Protein AF-A0A077MFR4-F1 (afdb_monomer)

InterPro domains:
  IPR002575 Aminoglycoside phosphotransferase [PF01636] (7-169)
  IPR011009 Protein kinase-like domain superfamily [SSF56112] (4-171)

Structure (mmCIF, N/CA/C/O backbone):
data_AF-A0A077MFR4-F1
#
_entry.id   AF-A0A077MFR4-F1
#
loop_
_atom_site.group_PDB
_atom_site.id
_atom_site.type_symbol
_atom_site.label_atom_id
_atom_site.label_alt_id
_atom_site.label_comp_id
_atom_site.label_asym_id
_atom_site.label_entity_id
_atom_site.label_seq_id
_atom_site.pdbx_PDB_ins_code
_atom_site.Cartn_x
_atom_site.Cartn_y
_atom_site.Cartn_z
_atom_site.occupancy
_atom_site.B_iso_or_equiv
_atom_site.auth_seq_id
_atom_site.auth_comp_id
_atom_site.auth_asym_id
_atom_site.auth_atom_id
_atom_site.pdbx_PDB_model_num
ATOM 1 N N . MET A 1 1 ? 7.027 -37.469 -8.756 1.00 52.44 1 MET A N 1
ATOM 2 C CA . MET A 1 1 ? 5.968 -37.891 -7.814 1.00 52.44 1 MET A CA 1
ATOM 3 C C . MET A 1 1 ? 6.639 -38.087 -6.470 1.00 52.44 1 MET A C 1
ATOM 5 O O . MET A 1 1 ? 7.603 -38.840 -6.423 1.00 52.44 1 MET A O 1
ATOM 9 N N . LEU A 1 2 ? 6.236 -37.347 -5.434 1.00 61.06 2 LEU A N 1
ATOM 10 C CA . LEU A 1 2 ? 6.780 -37.560 -4.090 1.00 61.06 2 LEU A CA 1
ATOM 11 C C . LEU A 1 2 ? 6.282 -38.916 -3.550 1.00 61.06 2 LEU A C 1
ATOM 13 O O . LEU A 1 2 ? 5.165 -39.301 -3.908 1.00 61.06 2 LEU A O 1
ATOM 17 N N . PRO A 1 3 ? 7.076 -39.632 -2.729 1.00 63.66 3 PRO A N 1
ATOM 18 C CA . PRO A 1 3 ? 6.788 -41.009 -2.308 1.00 63.66 3 PRO A CA 1
ATOM 19 C C . PRO A 1 3 ? 5.432 -41.207 -1.615 1.00 63.66 3 PRO A C 1
ATOM 21 O O . PRO A 1 3 ? 4.908 -42.314 -1.615 1.00 63.66 3 PRO A O 1
ATOM 24 N N . GLU A 1 4 ? 4.846 -40.138 -1.073 1.00 77.94 4 GLU A N 1
ATOM 25 C CA . GLU A 1 4 ? 3.618 -40.175 -0.263 1.00 77.94 4 GLU A CA 1
ATOM 26 C C . GLU A 1 4 ? 2.388 -39.610 -0.995 1.00 77.94 4 GLU A C 1
ATOM 28 O O . GLU A 1 4 ? 1.300 -39.505 -0.435 1.00 77.94 4 GLU A O 1
ATOM 33 N N . GLY A 1 5 ? 2.541 -39.250 -2.274 1.00 76.12 5 GLY A N 1
ATOM 34 C CA . GLY A 1 5 ? 1.557 -38.437 -2.983 1.00 76.12 5 GLY A CA 1
ATOM 35 C C . GLY A 1 5 ? 1.664 -36.953 -2.610 1.00 76.12 5 GLY A C 1
ATOM 36 O O . GLY A 1 5 ? 2.166 -36.571 -1.559 1.00 76.12 5 GLY A O 1
ATOM 37 N N . GLY A 1 6 ? 1.258 -36.086 -3.537 1.00 80.00 6 GLY A N 1
ATOM 38 C CA . GLY A 1 6 ? 1.352 -34.634 -3.385 1.00 80.00 6 GLY A CA 1
ATOM 39 C C . GLY A 1 6 ? 1.571 -33.927 -4.720 1.00 80.00 6 GLY A C 1
ATOM 40 O O . GLY A 1 6 ? 1.967 -34.544 -5.712 1.00 80.00 6 GLY A O 1
ATOM 41 N N . ARG A 1 7 ? 1.300 -32.620 -4.752 1.00 83.56 7 ARG A N 1
ATOM 42 C CA . ARG A 1 7 ? 1.578 -31.749 -5.901 1.00 83.56 7 ARG A CA 1
ATOM 43 C C . ARG A 1 7 ? 2.779 -30.876 -5.564 1.00 83.56 7 ARG A C 1
ATOM 45 O O . ARG A 1 7 ? 2.813 -30.270 -4.500 1.00 83.56 7 ARG A O 1
ATOM 52 N N . ALA A 1 8 ? 3.741 -30.812 -6.475 1.00 85.25 8 ALA A N 1
ATOM 53 C CA . ALA A 1 8 ? 4.839 -29.861 -6.412 1.00 85.25 8 ALA A CA 1
ATOM 54 C C . ALA A 1 8 ? 4.704 -28.902 -7.594 1.00 85.25 8 ALA A C 1
ATOM 56 O O . ALA A 1 8 ? 4.468 -29.341 -8.720 1.00 85.25 8 ALA A O 1
ATOM 57 N N . VAL A 1 9 ? 4.856 -27.609 -7.326 1.00 85.38 9 VAL A N 1
ATOM 58 C CA . VAL A 1 9 ? 4.991 -26.581 -8.357 1.00 85.38 9 VAL A CA 1
ATOM 59 C C . VAL A 1 9 ? 6.430 -26.099 -8.291 1.00 85.38 9 VAL A C 1
ATOM 61 O O . VAL A 1 9 ? 6.904 -25.702 -7.230 1.00 85.38 9 VAL A O 1
ATOM 64 N N . VAL A 1 10 ? 7.131 -26.175 -9.415 1.00 90.75 10 VAL A N 1
ATOM 65 C CA . VAL A 1 10 ? 8.493 -25.660 -9.558 1.00 90.75 10 VAL A CA 1
ATOM 66 C C . VAL A 1 10 ? 8.478 -24.566 -10.607 1.00 90.75 10 VAL A C 1
ATOM 68 O O . VAL A 1 10 ? 7.802 -24.678 -11.628 1.00 90.75 10 VAL A O 1
ATOM 71 N N . HIS A 1 11 ? 9.226 -23.505 -10.353 1.00 89.75 11 HIS A N 1
ATOM 72 C CA . HIS A 1 11 ? 9.448 -22.435 -11.310 1.00 89.75 11 HIS A CA 1
ATOM 73 C C . HIS A 1 11 ? 10.946 -22.172 -11.420 1.00 89.75 11 HIS A C 1
ATOM 75 O O . HIS A 1 11 ? 11.746 -22.626 -10.597 1.00 89.75 11 HIS A O 1
ATOM 81 N N . ARG A 1 12 ? 11.337 -21.436 -12.457 1.00 91.31 12 ARG A N 1
ATOM 82 C CA . ARG A 1 12 ? 12.717 -20.982 -12.599 1.00 91.31 12 ARG A CA 1
ATOM 83 C C . ARG A 1 12 ? 13.056 -20.027 -11.455 1.00 91.31 12 ARG A C 1
ATOM 85 O O . ARG A 1 12 ? 12.256 -19.148 -11.142 1.00 91.31 12 ARG A O 1
ATOM 92 N N . PHE A 1 13 ? 14.232 -20.196 -10.858 1.00 92.06 13 PHE A N 1
ATOM 93 C CA . PHE A 1 13 ? 14.743 -19.265 -9.857 1.00 92.06 13 PHE A CA 1
ATOM 94 C C . PHE A 1 13 ? 14.809 -17.846 -10.438 1.00 92.06 13 PHE A C 1
ATOM 96 O O . PHE A 1 13 ? 15.329 -17.655 -11.541 1.00 92.06 13 PHE A O 1
ATOM 103 N N . ILE A 1 14 ? 14.263 -16.880 -9.702 1.00 93.69 14 ILE A N 1
ATOM 104 C CA . ILE A 1 14 ? 14.342 -15.456 -10.025 1.00 93.69 14 ILE A CA 1
ATOM 105 C C . ILE A 1 14 ? 15.469 -14.898 -9.153 1.00 93.69 14 ILE A C 1
ATOM 107 O O . ILE A 1 14 ? 15.349 -14.965 -7.930 1.00 93.69 14 ILE A O 1
ATOM 111 N N . PRO A 1 15 ? 16.581 -14.442 -9.746 1.00 93.25 15 PRO A N 1
ATOM 112 C CA . PRO A 1 15 ? 17.735 -14.004 -8.979 1.00 93.25 15 PRO A CA 1
ATOM 113 C C . PRO A 1 15 ? 17.490 -12.635 -8.339 1.00 93.25 15 PRO A C 1
ATOM 115 O O . PRO A 1 15 ? 16.623 -11.898 -8.794 1.00 93.25 15 PRO A O 1
ATOM 118 N N . GLY A 1 16 ? 18.260 -12.295 -7.308 1.00 95.00 16 GLY A N 1
ATOM 119 C CA . GLY A 1 16 ? 18.153 -11.030 -6.580 1.00 95.00 16 GLY A CA 1
ATOM 120 C C . GLY A 1 16 ? 17.664 -11.177 -5.142 1.00 95.00 16 GLY A C 1
ATOM 121 O O . GLY A 1 16 ? 17.298 -12.264 -4.691 1.00 95.00 16 GLY A O 1
ATOM 122 N N . SER A 1 17 ? 17.680 -10.056 -4.431 1.00 95.75 17 SER A N 1
ATOM 123 C CA . SER A 1 17 ? 17.273 -9.945 -3.028 1.00 95.75 17 SER A CA 1
ATOM 124 C C . SER A 1 17 ? 16.248 -8.831 -2.864 1.00 95.75 17 SER A C 1
ATOM 126 O O . SER A 1 17 ? 16.269 -7.865 -3.624 1.00 95.75 17 SER A O 1
ATOM 128 N N . GLY A 1 18 ? 15.379 -8.960 -1.860 1.00 96.56 18 GLY A N 1
ATOM 129 C CA . GLY A 1 18 ? 14.488 -7.875 -1.457 1.00 96.56 18 GLY A CA 1
ATOM 130 C C . GLY A 1 18 ? 15.265 -6.624 -1.042 1.00 96.56 18 GLY A C 1
ATOM 131 O O . GLY A 1 18 ? 16.397 -6.716 -0.558 1.00 96.56 18 GLY A O 1
ATOM 132 N N . ILE A 1 19 ? 14.643 -5.464 -1.213 1.00 96.38 19 ILE A N 1
ATOM 133 C CA . ILE A 1 19 ? 15.195 -4.161 -0.837 1.00 96.38 19 ILE A CA 1
ATOM 134 C C . ILE A 1 19 ? 14.618 -3.666 0.490 1.00 96.38 19 ILE A C 1
ATOM 136 O O . ILE A 1 19 ? 13.534 -4.075 0.906 1.00 96.38 19 ILE A O 1
ATOM 140 N N . ASN A 1 20 ? 15.337 -2.750 1.138 1.00 96.25 20 ASN A N 1
ATOM 141 C CA . ASN A 1 20 ? 14.794 -1.958 2.234 1.00 96.25 20 ASN A CA 1
ATOM 142 C C . ASN A 1 20 ? 14.262 -0.629 1.678 1.00 96.25 20 ASN A C 1
ATOM 144 O O . ASN A 1 20 ? 15.052 0.187 1.203 1.00 96.25 20 ASN A O 1
ATOM 148 N N . LEU A 1 21 ? 12.944 -0.428 1.736 1.00 96.69 21 LEU A N 1
ATOM 149 C CA . LEU A 1 21 ? 12.288 0.792 1.256 1.00 96.69 21 LEU A CA 1
ATOM 150 C C . LEU A 1 21 ? 12.673 2.031 2.081 1.00 96.69 21 LEU A C 1
ATOM 152 O O . LEU A 1 21 ? 12.813 3.105 1.502 1.00 96.69 21 LEU A O 1
ATOM 156 N N . GLU A 1 22 ? 12.950 1.872 3.378 1.00 96.69 22 GLU A N 1
ATOM 157 C CA . GLU A 1 22 ? 13.388 2.964 4.267 1.00 96.69 22 GLU A CA 1
ATOM 158 C C . GLU A 1 22 ? 14.779 3.498 3.907 1.00 96.69 22 GLU A C 1
ATOM 160 O O . GLU A 1 22 ? 15.105 4.653 4.164 1.00 96.69 22 GLU A O 1
ATOM 165 N N . ALA A 1 23 ? 15.617 2.659 3.295 1.00 95.19 23 ALA A N 1
ATOM 166 C CA . ALA A 1 23 ? 16.962 3.034 2.866 1.00 95.19 23 ALA A CA 1
ATOM 167 C C . ALA A 1 23 ? 17.005 3.551 1.415 1.00 95.19 23 ALA A C 1
ATOM 169 O O . ALA A 1 23 ? 18.089 3.817 0.887 1.00 95.19 23 ALA A O 1
ATOM 170 N N . LEU A 1 24 ? 15.854 3.644 0.740 1.00 95.31 24 LEU A N 1
ATOM 171 C CA . LEU A 1 24 ? 15.775 4.039 -0.660 1.00 95.31 24 LEU A CA 1
ATOM 172 C C . LEU A 1 24 ? 15.742 5.568 -0.791 1.00 95.31 24 LEU A C 1
ATOM 174 O O . LEU A 1 24 ? 14.714 6.206 -0.569 1.00 95.31 24 LEU A O 1
ATOM 178 N N . GLY A 1 25 ? 16.871 6.149 -1.197 1.00 94.62 25 GLY A N 1
ATOM 179 C CA . GLY A 1 25 ? 16.957 7.578 -1.503 1.00 94.62 25 GLY A CA 1
ATOM 180 C C . GLY A 1 25 ? 16.288 7.953 -2.838 1.00 94.62 25 GLY A C 1
ATOM 181 O O . GLY A 1 25 ? 16.224 7.110 -3.742 1.00 94.62 25 GLY A O 1
ATOM 182 N N . PRO A 1 26 ? 15.856 9.218 -2.999 1.00 93.38 26 PRO A N 1
ATOM 183 C CA . PRO A 1 26 ? 15.107 9.679 -4.173 1.00 93.38 26 PRO A CA 1
ATOM 184 C C . PRO A 1 26 ? 15.913 9.614 -5.480 1.00 93.38 26 PRO A C 1
ATOM 186 O O . PRO A 1 26 ? 15.340 9.385 -6.542 1.00 93.38 26 PRO A O 1
ATOM 189 N N . ASP A 1 27 ? 17.242 9.735 -5.406 1.00 91.81 27 ASP A N 1
ATOM 190 C CA . ASP A 1 27 ? 18.147 9.681 -6.567 1.00 91.81 27 ASP A CA 1
ATOM 191 C C . ASP A 1 27 ? 18.517 8.249 -7.001 1.00 91.81 27 ASP A C 1
ATOM 193 O O . ASP A 1 27 ? 19.309 8.047 -7.926 1.00 91.81 27 ASP A O 1
ATOM 197 N N . SER A 1 28 ? 17.993 7.226 -6.322 1.00 93.00 28 SER A N 1
ATOM 198 C CA . SER A 1 28 ? 18.283 5.835 -6.664 1.00 93.00 28 SER A CA 1
ATOM 199 C C . SER A 1 28 ? 17.709 5.471 -8.033 1.00 93.00 28 SER A C 1
ATOM 201 O O . SER A 1 28 ? 16.538 5.715 -8.318 1.00 93.00 28 SER A O 1
ATOM 203 N N . ALA A 1 29 ? 18.494 4.766 -8.853 1.00 89.69 29 ALA A N 1
ATOM 204 C CA . ALA A 1 29 ? 18.036 4.250 -10.147 1.00 89.69 29 ALA A CA 1
ATOM 205 C C . ALA A 1 29 ? 16.793 3.339 -10.032 1.00 89.69 29 ALA A C 1
ATOM 207 O O . ALA A 1 29 ? 16.019 3.230 -10.983 1.00 89.69 29 ALA A O 1
ATOM 208 N N . LEU A 1 30 ? 16.569 2.728 -8.861 1.00 95.75 30 LEU A N 1
ATOM 209 C CA . LEU A 1 30 ? 15.404 1.882 -8.596 1.00 95.75 30 LEU A CA 1
ATOM 210 C C . LEU A 1 30 ? 14.098 2.673 -8.466 1.00 95.75 30 LEU A C 1
ATOM 212 O O . LEU A 1 30 ? 13.041 2.111 -8.719 1.00 95.75 30 LEU A O 1
ATOM 216 N N . VAL A 1 31 ? 14.131 3.955 -8.090 1.00 96.81 31 VAL A N 1
ATOM 217 C CA . VAL A 1 31 ? 12.920 4.762 -7.841 1.00 96.81 31 VAL A CA 1
ATOM 218 C C . VAL A 1 31 ? 12.033 4.831 -9.081 1.00 96.81 31 VAL A C 1
ATOM 220 O O . VAL A 1 31 ? 10.843 4.508 -9.033 1.00 96.81 31 VAL A O 1
ATOM 223 N N . ALA A 1 32 ? 12.629 5.176 -10.223 1.00 96.38 32 ALA A N 1
ATOM 224 C CA . ALA A 1 32 ? 11.905 5.228 -11.486 1.00 96.38 32 ALA A CA 1
ATOM 225 C C . ALA A 1 32 ? 11.458 3.832 -11.955 1.00 96.38 32 ALA A C 1
ATOM 227 O O . ALA A 1 32 ? 10.374 3.676 -12.525 1.00 96.38 32 ALA A O 1
ATOM 228 N N . GLU A 1 33 ? 12.279 2.812 -11.698 1.00 97.12 33 GLU A N 1
ATOM 229 C CA . GLU A 1 33 ? 11.990 1.429 -12.075 1.00 97.12 33 GLU A CA 1
ATOM 230 C C . GLU A 1 33 ? 10.803 0.860 -11.285 1.00 97.12 33 GLU A C 1
ATOM 232 O O . GLU A 1 33 ? 9.898 0.293 -11.892 1.00 97.12 33 GLU A O 1
ATOM 237 N N . ILE A 1 34 ? 10.725 1.104 -9.971 1.00 98.25 34 ILE A N 1
ATOM 238 C CA . ILE A 1 34 ? 9.593 0.699 -9.119 1.00 98.25 34 ILE A CA 1
ATOM 239 C C . ILE A 1 34 ? 8.288 1.296 -9.651 1.00 98.25 34 ILE A C 1
ATOM 241 O O . ILE A 1 34 ? 7.321 0.566 -9.874 1.00 98.25 34 ILE A O 1
ATOM 245 N N . GLY A 1 35 ? 8.258 2.609 -9.905 1.00 97.94 35 GLY A N 1
ATOM 246 C CA . GLY A 1 35 ? 7.064 3.269 -10.439 1.00 97.94 35 GLY A CA 1
ATOM 247 C C . GLY A 1 35 ? 6.649 2.706 -11.802 1.00 97.94 35 GLY A C 1
ATOM 248 O O . GLY A 1 35 ? 5.465 2.464 -12.049 1.00 97.94 35 GLY A O 1
ATOM 249 N N . THR A 1 36 ? 7.626 2.431 -12.669 1.00 98.12 36 THR A N 1
ATOM 250 C CA . THR A 1 36 ? 7.392 1.847 -13.997 1.00 98.12 36 THR A CA 1
ATOM 251 C C . THR A 1 36 ? 6.840 0.424 -13.913 1.00 98.12 36 THR A C 1
ATOM 2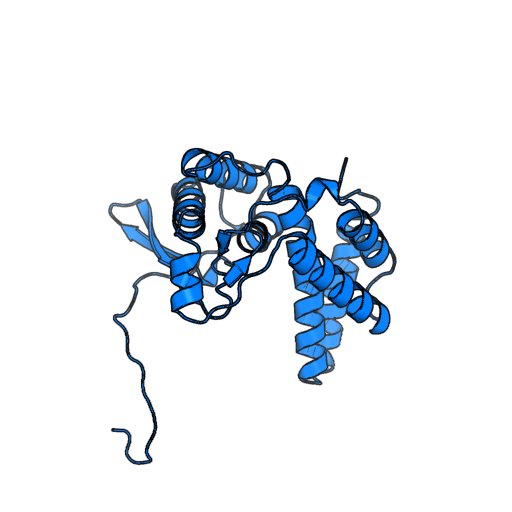53 O O . THR A 1 36 ? 5.893 0.094 -14.630 1.00 98.12 36 THR A O 1
ATOM 256 N N . GLU A 1 37 ? 7.377 -0.419 -13.031 1.00 98.25 37 GLU A N 1
ATOM 257 C CA . GLU A 1 37 ? 6.901 -1.794 -12.858 1.00 98.25 37 GLU A CA 1
ATOM 258 C C . GLU A 1 37 ? 5.505 -1.843 -12.225 1.00 98.25 37 GLU A C 1
ATOM 260 O O . GLU A 1 37 ? 4.653 -2.601 -12.690 1.00 98.25 37 GLU A O 1
ATOM 265 N N . LEU A 1 38 ? 5.196 -0.962 -11.269 1.00 98.19 38 LEU A N 1
ATOM 266 C CA . LEU A 1 38 ? 3.826 -0.807 -10.765 1.00 98.19 38 LEU A CA 1
ATOM 267 C C . LEU A 1 38 ? 2.851 -0.397 -11.869 1.00 98.19 38 LEU A C 1
ATOM 269 O O . LEU A 1 38 ? 1.773 -0.975 -12.007 1.00 98.19 38 LEU A O 1
ATOM 273 N N . ALA A 1 39 ? 3.239 0.565 -12.709 1.00 98.38 39 ALA A N 1
ATOM 274 C CA . ALA A 1 39 ? 2.412 0.973 -13.837 1.00 98.38 39 ALA A CA 1
ATOM 275 C C . ALA A 1 39 ? 2.208 -0.182 -14.821 1.00 98.38 39 ALA A C 1
ATOM 277 O O . ALA A 1 39 ? 1.093 -0.359 -15.309 1.00 98.38 39 ALA A O 1
ATOM 278 N N . ARG A 1 40 ? 3.243 -0.995 -15.074 1.00 98.25 40 ARG A N 1
ATOM 279 C CA . ARG A 1 40 ? 3.157 -2.190 -15.924 1.00 98.25 40 ARG A CA 1
ATOM 280 C C . ARG A 1 40 ? 2.110 -3.170 -15.402 1.00 98.25 40 ARG A C 1
ATOM 282 O O . ARG A 1 40 ? 1.291 -3.617 -16.199 1.00 98.25 40 ARG A O 1
ATOM 289 N N . ILE A 1 41 ? 2.111 -3.463 -14.100 1.00 98.06 41 ILE A N 1
ATOM 290 C CA . ILE A 1 41 ? 1.108 -4.336 -13.468 1.00 98.06 41 ILE A CA 1
ATOM 291 C C . ILE A 1 41 ? -0.283 -3.726 -13.626 1.00 98.06 41 ILE A C 1
ATOM 293 O O . ILE A 1 41 ? -1.190 -4.371 -14.143 1.00 98.06 41 ILE A O 1
ATOM 297 N N . HIS A 1 42 ? -0.446 -2.459 -13.252 1.00 98.25 42 HIS A N 1
ATOM 298 C CA . HIS A 1 42 ? -1.756 -1.813 -13.259 1.00 98.25 42 HIS A CA 1
ATOM 299 C C . HIS A 1 42 ? -2.291 -1.576 -14.683 1.00 98.25 42 HIS A C 1
ATOM 301 O O . HIS A 1 42 ? -3.481 -1.307 -14.862 1.00 98.25 42 HIS A O 1
ATOM 307 N N . ASN A 1 43 ? -1.425 -1.577 -15.704 1.00 98.06 43 ASN A N 1
ATOM 308 C CA . ASN A 1 43 ? -1.786 -1.430 -17.121 1.00 98.06 43 ASN A CA 1
ATOM 309 C C . ASN A 1 43 ? -2.252 -2.756 -17.750 1.00 98.06 43 ASN A C 1
ATOM 311 O O . ASN A 1 43 ? -2.680 -2.736 -18.904 1.00 98.06 43 ASN A O 1
ATOM 315 N N . LEU A 1 44 ? -2.143 -3.888 -17.044 1.00 97.75 44 LEU A N 1
ATOM 316 C CA . LEU A 1 44 ? -2.678 -5.163 -17.518 1.00 97.75 44 LEU A CA 1
ATOM 317 C C . LEU A 1 44 ? -4.197 -5.065 -17.720 1.00 97.75 44 LEU A C 1
ATOM 319 O O . LEU A 1 44 ? -4.889 -4.322 -17.023 1.00 97.75 44 LEU A O 1
ATOM 323 N N . GLU A 1 45 ? -4.714 -5.847 -18.664 1.00 96.81 45 GLU A N 1
ATOM 324 C CA . GLU A 1 45 ? -6.156 -5.985 -18.868 1.00 96.81 45 GLU A CA 1
ATOM 325 C C . GLU A 1 45 ? -6.777 -6.717 -17.660 1.00 96.81 45 GLU A C 1
ATOM 327 O O . GLU A 1 45 ? -6.281 -7.792 -17.298 1.00 96.81 45 GLU A O 1
ATOM 332 N N . PRO A 1 46 ? -7.827 -6.171 -17.011 1.00 96.62 46 PRO A N 1
ATOM 333 C CA . PRO A 1 46 ? -8.519 -6.824 -15.894 1.00 96.62 46 PRO A CA 1
ATOM 334 C C . PRO A 1 46 ? -8.926 -8.273 -16.182 1.00 96.62 46 PRO A C 1
ATOM 336 O O . PRO A 1 46 ? -8.784 -9.146 -15.320 1.00 96.62 46 PRO A O 1
ATOM 339 N N . GLU A 1 47 ? -9.326 -8.548 -17.424 1.00 96.75 47 GLU A N 1
ATOM 340 C CA . GLU A 1 47 ? -9.738 -9.861 -17.912 1.00 96.75 47 GLU A CA 1
ATOM 341 C C . GLU A 1 47 ? -8.653 -10.930 -17.713 1.00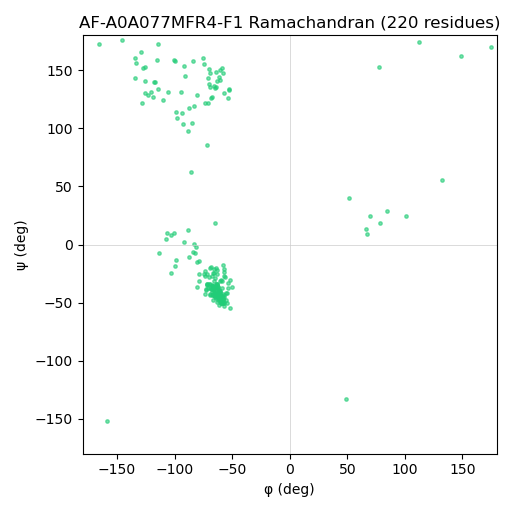 96.75 47 GLU A C 1
ATOM 343 O O . GLU A 1 47 ? -8.968 -12.113 -17.571 1.00 96.75 47 GLU A O 1
ATOM 348 N N . LEU A 1 48 ? -7.369 -10.555 -17.671 1.00 96.31 48 LEU A N 1
ATOM 349 C CA . LEU A 1 48 ? -6.275 -11.489 -17.398 1.00 96.31 48 LEU A CA 1
ATOM 350 C C . LEU A 1 48 ? -6.417 -12.146 -16.017 1.00 96.31 48 LEU A C 1
ATOM 352 O O . LEU A 1 48 ? -6.202 -13.352 -15.883 1.00 96.31 48 LEU A O 1
ATOM 356 N N . LEU A 1 49 ? -6.770 -11.364 -14.995 1.00 95.81 49 LEU A N 1
ATOM 357 C CA . LEU A 1 49 ? -6.911 -11.845 -13.619 1.00 95.81 49 LEU A CA 1
ATOM 358 C C . LEU A 1 49 ? -8.260 -12.543 -13.424 1.00 95.81 49 LEU A C 1
ATOM 360 O O . LEU A 1 49 ? -8.324 -13.583 -12.769 1.00 95.81 49 LEU A O 1
ATOM 364 N N . GLU A 1 50 ? -9.313 -12.037 -14.064 1.00 94.06 50 GLU A N 1
ATOM 365 C CA . GLU A 1 50 ? -10.642 -12.657 -14.050 1.00 94.06 50 GLU A CA 1
ATOM 366 C C . GLU A 1 50 ? -10.624 -14.060 -14.663 1.00 94.06 50 GLU A C 1
ATOM 368 O O . GLU A 1 50 ? -11.124 -15.012 -14.063 1.00 94.06 50 GLU A O 1
ATOM 373 N N . ASN A 1 51 ? -9.967 -14.226 -15.815 1.00 95.88 51 ASN A N 1
ATOM 374 C CA . ASN A 1 51 ? -9.798 -15.532 -16.459 1.00 95.88 51 ASN A CA 1
ATOM 375 C C . ASN A 1 51 ? -8.932 -16.494 -15.630 1.00 95.88 51 ASN A C 1
ATOM 377 O O . ASN A 1 51 ? -9.062 -17.712 -15.762 1.00 95.88 51 ASN A O 1
ATOM 381 N N . ALA A 1 52 ? -8.066 -15.964 -14.761 1.00 94.50 52 ALA A N 1
ATOM 382 C CA . ALA A 1 52 ? -7.314 -16.745 -13.781 1.00 94.50 52 ALA A CA 1
ATOM 383 C C . ALA A 1 52 ? -8.134 -17.087 -12.517 1.00 94.50 52 ALA A C 1
ATOM 385 O O . ALA A 1 52 ? -7.633 -17.796 -11.643 1.00 94.50 52 ALA A O 1
ATOM 386 N N . GLY A 1 53 ? -9.386 -16.624 -12.425 1.00 96.31 53 GLY A N 1
ATOM 387 C CA . GLY A 1 53 ? -10.293 -16.867 -11.304 1.00 96.31 53 GLY A CA 1
ATOM 388 C C . GLY A 1 53 ? -10.029 -15.993 -10.076 1.00 96.31 53 GLY A C 1
ATOM 389 O O . GLY A 1 53 ? -10.458 -16.361 -8.983 1.00 96.31 53 GLY A O 1
ATOM 390 N N . LEU A 1 54 ? -9.305 -14.882 -10.236 1.00 97.44 54 LEU A N 1
ATOM 391 C CA . LEU A 1 54 ? -9.006 -13.943 -9.152 1.00 97.44 54 LEU A CA 1
ATOM 392 C C . LEU A 1 54 ? -10.152 -12.948 -8.945 1.00 97.44 54 LEU A C 1
ATOM 394 O O . LEU A 1 54 ? -10.968 -12.716 -9.838 1.00 97.44 54 LEU A O 1
ATOM 398 N N . GLU A 1 55 ? -10.226 -12.364 -7.751 1.00 97.25 55 GLU A N 1
ATOM 399 C CA . GLU A 1 55 ? -11.319 -11.466 -7.393 1.00 97.25 55 GLU A CA 1
ATOM 400 C C . GLU A 1 55 ? -11.254 -10.114 -8.127 1.00 97.25 55 GLU A C 1
ATOM 402 O O . GLU A 1 55 ? -10.184 -9.518 -8.273 1.00 97.25 55 GLU A O 1
ATOM 407 N N . THR A 1 56 ? -12.427 -9.580 -8.485 1.00 97.88 56 THR A N 1
ATOM 408 C CA . THR A 1 56 ? -12.595 -8.224 -9.028 1.00 97.88 56 THR A CA 1
ATOM 409 C C . THR A 1 56 ? -13.524 -7.414 -8.133 1.00 97.88 56 THR A C 1
ATOM 411 O O . THR A 1 56 ? -14.621 -7.855 -7.779 1.00 97.88 56 THR A O 1
ATOM 414 N N . TYR A 1 57 ? -13.101 -6.200 -7.787 1.00 97.75 57 TYR A N 1
ATOM 415 C CA . TYR A 1 57 ? -13.848 -5.284 -6.934 1.00 97.75 57 TYR A CA 1
ATOM 416 C C . TYR A 1 57 ? -14.093 -3.946 -7.626 1.00 97.75 57 TYR A C 1
ATOM 418 O O . TYR A 1 57 ? -13.172 -3.269 -8.073 1.00 97.75 57 TYR A O 1
ATOM 426 N N . ALA A 1 58 ? -1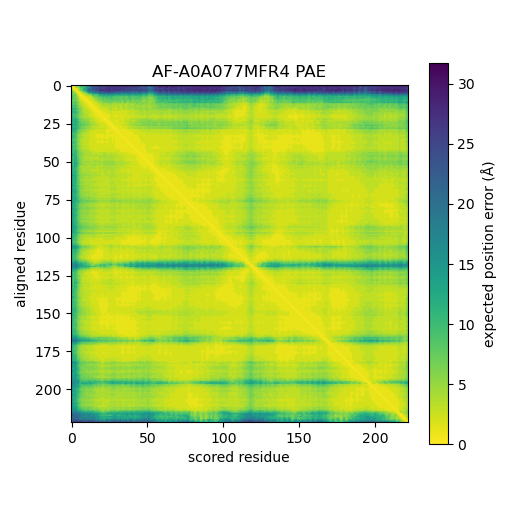5.355 -3.514 -7.627 1.00 97.56 58 ALA A N 1
ATOM 427 C CA . ALA A 1 58 ? -15.697 -2.123 -7.893 1.00 97.56 58 ALA A CA 1
ATOM 428 C C . ALA A 1 58 ? -15.255 -1.227 -6.723 1.00 97.56 58 ALA A C 1
ATOM 430 O O . ALA A 1 58 ? -15.276 -1.660 -5.567 1.00 97.56 58 ALA A O 1
ATOM 431 N N . ALA A 1 59 ? -14.938 0.038 -7.010 1.00 97.06 59 ALA A N 1
ATOM 432 C CA . ALA A 1 59 ? -14.367 0.970 -6.036 1.00 97.06 59 ALA A CA 1
ATOM 433 C C . ALA A 1 59 ? -15.206 1.132 -4.755 1.00 97.06 59 ALA A C 1
ATOM 435 O O . ALA A 1 59 ? -14.700 0.991 -3.645 1.00 97.06 59 ALA A O 1
ATOM 436 N N . ASP A 1 60 ? -16.517 1.335 -4.899 1.00 96.56 60 ASP A N 1
ATOM 437 C CA . ASP A 1 60 ? -17.437 1.484 -3.766 1.00 96.56 60 ASP A CA 1
ATOM 438 C C . ASP A 1 60 ? -17.563 0.196 -2.929 1.00 96.56 60 ASP A C 1
ATOM 440 O O . ASP A 1 60 ? -17.616 0.239 -1.699 1.00 96.56 60 ASP A O 1
ATOM 444 N N . THR A 1 61 ? -17.537 -0.972 -3.577 1.00 96.88 61 THR A N 1
ATOM 445 C CA . THR A 1 61 ? -17.499 -2.259 -2.870 1.00 96.88 61 THR A CA 1
ATOM 446 C C . THR A 1 61 ? -16.189 -2.431 -2.112 1.00 96.88 61 THR A C 1
ATOM 448 O O . THR A 1 61 ? -16.219 -2.891 -0.973 1.00 96.88 61 THR A O 1
ATOM 451 N N . TYR A 1 62 ? -15.059 -2.034 -2.698 1.00 96.69 62 TYR A N 1
ATOM 452 C CA . TYR A 1 62 ? -13.756 -2.116 -2.043 1.00 96.69 62 TYR A CA 1
ATOM 453 C C . TYR A 1 62 ? -13.674 -1.190 -0.822 1.00 96.69 62 TYR A C 1
ATOM 455 O O . TYR A 1 62 ? -13.327 -1.635 0.269 1.00 96.69 62 TYR A O 1
ATOM 463 N N . ARG A 1 63 ? -14.149 0.055 -0.948 1.00 97.00 63 ARG A N 1
ATOM 464 C CA . ARG A 1 63 ? -14.282 0.988 0.180 1.00 97.00 63 ARG A CA 1
ATOM 465 C C . ARG A 1 63 ? -15.151 0.431 1.310 1.00 97.00 63 ARG A C 1
ATOM 467 O O . ARG A 1 63 ? -14.772 0.514 2.474 1.00 97.00 63 ARG A O 1
ATOM 474 N N . ARG A 1 64 ? -16.306 -0.167 0.991 1.00 96.38 64 ARG A N 1
ATOM 475 C CA . ARG A 1 64 ? -17.170 -0.801 2.007 1.00 96.38 64 ARG A CA 1
ATOM 476 C C . ARG A 1 64 ? -16.467 -1.921 2.772 1.00 96.38 64 ARG A C 1
ATOM 478 O O . ARG A 1 64 ? -16.784 -2.136 3.937 1.00 96.38 64 ARG A O 1
ATOM 485 N N . ARG A 1 65 ? -15.526 -2.633 2.145 1.00 94.94 65 ARG A N 1
ATOM 486 C CA . ARG A 1 65 ? -14.720 -3.640 2.849 1.00 94.94 65 ARG A CA 1
ATOM 487 C C . ARG A 1 65 ? -13.807 -2.989 3.881 1.00 94.94 65 ARG A C 1
ATOM 489 O O . ARG A 1 65 ? -13.788 -3.456 5.010 1.00 94.94 65 ARG A O 1
ATOM 496 N N . HIS A 1 66 ? -13.148 -1.885 3.534 1.00 95.38 66 HIS A N 1
ATOM 497 C CA . HIS A 1 66 ? -12.349 -1.128 4.500 1.00 95.38 66 HIS A CA 1
ATOM 498 C C . HIS A 1 66 ? -13.191 -0.582 5.662 1.00 95.38 66 HIS A C 1
ATOM 500 O O . HIS A 1 66 ? -12.755 -0.674 6.803 1.00 95.38 66 HIS A O 1
ATOM 506 N N . LEU A 1 67 ? -14.418 -0.108 5.407 1.00 96.12 67 LEU A N 1
ATOM 507 C CA . LEU A 1 67 ? -15.360 0.261 6.478 1.00 96.12 67 LEU A CA 1
ATOM 508 C C . LEU A 1 67 ? -15.697 -0.933 7.383 1.00 96.12 67 LEU A C 1
ATOM 510 O O . LEU A 1 67 ? -15.639 -0.824 8.600 1.00 96.12 67 LEU A O 1
ATOM 514 N N . SER A 1 68 ? -15.962 -2.107 6.805 1.00 95.81 68 SER A N 1
ATOM 515 C CA . SER A 1 68 ? -16.199 -3.313 7.607 1.00 95.81 68 SER A CA 1
ATOM 516 C C . SER A 1 68 ? -14.971 -3.735 8.420 1.00 95.81 68 SER A C 1
ATOM 518 O O . SER A 1 68 ? -15.125 -4.273 9.518 1.00 95.81 68 SER A O 1
ATOM 520 N N . ASP A 1 69 ? -13.760 -3.535 7.899 1.00 95.12 69 ASP A N 1
ATOM 521 C CA . ASP A 1 69 ? -12.529 -3.800 8.641 1.00 95.12 69 ASP A CA 1
ATOM 522 C C . ASP A 1 69 ? -12.307 -2.765 9.753 1.00 95.12 69 ASP A C 1
ATOM 524 O O . ASP A 1 69 ? -11.858 -3.147 10.834 1.00 95.12 69 ASP A O 1
ATOM 528 N N . LEU A 1 70 ? -12.705 -1.504 9.546 1.00 96.94 70 LEU A N 1
ATOM 529 C CA . LEU A 1 70 ? -12.728 -0.467 10.581 1.00 96.94 70 LEU A CA 1
ATOM 530 C C . LEU A 1 70 ? -13.682 -0.833 11.727 1.00 96.94 70 LEU A C 1
ATOM 532 O O . LEU A 1 70 ? -13.278 -0.785 12.888 1.00 96.94 70 LEU A O 1
ATOM 536 N N . ASP A 1 71 ? -14.898 -1.288 11.419 1.00 97.06 71 ASP A N 1
ATOM 537 C CA . ASP A 1 71 ? -15.867 -1.734 12.432 1.00 97.06 71 ASP A CA 1
ATOM 538 C C . ASP A 1 71 ? -15.300 -2.877 13.285 1.00 97.06 71 ASP A C 1
ATOM 540 O O . ASP A 1 71 ? -15.421 -2.898 14.513 1.00 97.06 71 ASP A O 1
ATOM 544 N N . ARG A 1 72 ? -14.624 -3.836 12.639 1.00 96.44 72 ARG A N 1
ATOM 545 C CA . ARG A 1 72 ? -13.942 -4.943 13.328 1.00 96.44 72 ARG A CA 1
ATOM 546 C C . ARG A 1 72 ? -12.778 -4.447 14.183 1.00 96.44 72 ARG A C 1
ATOM 548 O O . ARG A 1 72 ? -12.553 -4.979 15.272 1.00 96.44 72 ARG A O 1
ATOM 555 N N . ALA A 1 73 ? -12.042 -3.450 13.700 1.00 96.25 73 ALA A N 1
ATOM 556 C CA . ALA A 1 73 ? -10.932 -2.837 14.414 1.00 96.25 73 ALA A CA 1
ATOM 557 C C . ALA A 1 73 ? -11.437 -2.150 15.692 1.00 96.25 73 ALA A C 1
ATOM 559 O O . ALA A 1 73 ? -10.912 -2.417 16.776 1.00 96.25 73 ALA A O 1
ATOM 560 N N . ALA A 1 74 ? -12.524 -1.382 15.590 1.00 97.06 74 ALA A N 1
ATOM 561 C CA . ALA A 1 74 ? -13.202 -0.766 16.725 1.00 97.06 74 ALA A CA 1
ATOM 562 C C . ALA A 1 74 ? -13.723 -1.816 17.721 1.00 97.06 74 ALA A C 1
ATOM 564 O O . ALA A 1 74 ? -13.447 -1.732 18.920 1.00 97.06 74 ALA A O 1
ATOM 565 N N . ALA A 1 75 ? -14.394 -2.863 17.230 1.00 97.00 75 ALA A N 1
ATOM 566 C CA . ALA A 1 75 ? -14.932 -3.942 18.061 1.00 97.00 75 ALA A CA 1
ATOM 567 C C . ALA A 1 75 ? -13.852 -4.739 18.814 1.00 97.00 75 ALA A C 1
ATOM 569 O O . ALA A 1 75 ? -14.149 -5.366 19.831 1.00 97.00 75 ALA A O 1
ATOM 570 N N . SER A 1 76 ? -12.598 -4.713 18.349 1.00 95.06 76 SER A N 1
ATOM 571 C CA . SER A 1 76 ? -11.484 -5.343 19.066 1.00 95.06 76 SER A CA 1
ATOM 572 C C . SER A 1 76 ? -11.172 -4.664 20.405 1.00 95.06 76 SER A C 1
ATOM 574 O O . SER A 1 76 ? -10.586 -5.301 21.282 1.00 95.06 76 SER A O 1
ATOM 576 N N . GLY A 1 77 ? -11.531 -3.382 20.556 1.00 96.50 77 GLY A N 1
ATOM 577 C CA . GLY A 1 77 ? -11.217 -2.560 21.727 1.00 96.50 77 GLY A CA 1
ATOM 578 C C . GLY A 1 77 ? -9.723 -2.276 21.923 1.00 96.50 77 GLY A C 1
ATOM 579 O O . GLY A 1 77 ? -9.327 -1.864 23.010 1.00 96.50 77 GLY A O 1
ATOM 580 N N . ARG A 1 78 ? -8.886 -2.542 20.910 1.00 96.00 78 ARG A N 1
ATOM 581 C CA . ARG A 1 78 ? -7.415 -2.423 20.975 1.00 96.00 78 ARG A CA 1
ATOM 582 C C . ARG A 1 78 ? -6.840 -1.321 20.094 1.00 96.00 78 ARG A C 1
ATOM 584 O O . ARG A 1 78 ? -5.645 -1.074 20.153 1.00 96.00 78 ARG A O 1
ATOM 591 N N . VAL A 1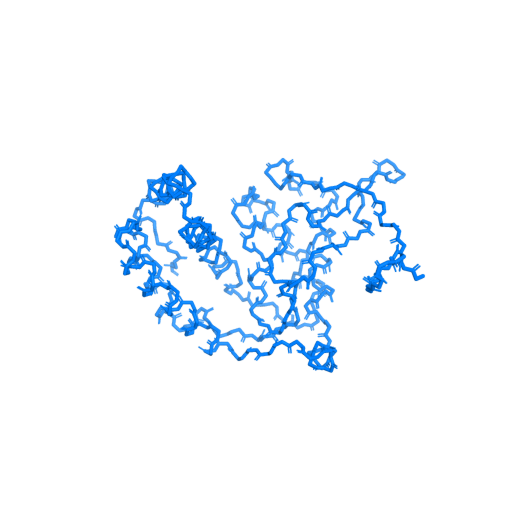 79 ? -7.664 -0.696 19.262 1.00 97.50 79 VAL A N 1
ATOM 592 C CA . VAL A 1 79 ? -7.226 0.388 18.383 1.00 97.50 79 VAL A CA 1
ATOM 593 C C . VAL A 1 79 ? -7.483 1.729 19.073 1.00 97.50 79 VAL A C 1
ATOM 595 O O . VAL A 1 79 ? -8.600 1.938 19.555 1.00 97.50 79 VAL A O 1
ATOM 598 N N . PRO A 1 80 ? -6.494 2.638 19.119 1.00 96.94 80 PRO A N 1
ATOM 599 C CA . PRO A 1 80 ? -6.681 3.985 19.646 1.00 96.94 80 PRO A CA 1
ATOM 600 C C . PRO A 1 80 ? -7.867 4.721 18.988 1.00 96.94 80 PRO A C 1
ATOM 602 O O . PRO A 1 80 ? -7.969 4.730 17.758 1.00 96.94 80 PRO A O 1
ATOM 605 N N . PRO A 1 81 ? -8.751 5.383 19.765 1.00 95.25 81 PRO A N 1
ATOM 606 C CA . PRO A 1 81 ? -9.907 6.102 19.218 1.00 95.25 81 PRO A CA 1
ATOM 607 C C . PRO A 1 81 ? -9.555 7.206 18.215 1.00 95.25 81 PRO A C 1
ATOM 609 O O . PRO A 1 81 ? -10.325 7.458 17.292 1.00 95.25 81 PRO A O 1
ATOM 612 N N . THR A 1 82 ? -8.393 7.845 18.376 1.00 94.25 82 THR A N 1
ATOM 613 C CA . THR A 1 82 ? -7.884 8.873 17.455 1.00 94.25 82 THR A CA 1
ATOM 614 C C . THR A 1 82 ? -7.676 8.313 16.049 1.00 94.25 82 THR A C 1
ATOM 616 O O . THR A 1 82 ? -8.131 8.915 15.079 1.00 94.25 82 THR A O 1
ATOM 619 N N . LEU A 1 83 ? -7.082 7.119 15.935 1.00 95.94 83 LEU A N 1
ATOM 620 C CA . LEU A 1 83 ? -6.922 6.426 14.656 1.00 95.94 83 LEU A CA 1
ATOM 621 C C . LEU A 1 83 ? -8.268 6.007 14.064 1.00 95.94 83 LEU A C 1
ATOM 623 O O . LEU A 1 83 ? -8.489 6.212 12.874 1.00 95.94 83 LEU A O 1
ATOM 627 N N . LEU A 1 84 ? -9.187 5.484 14.885 1.00 96.00 84 LEU A N 1
ATOM 628 C CA . LEU A 1 84 ? -10.523 5.103 14.415 1.00 96.00 84 LEU A CA 1
ATOM 629 C C . LEU A 1 84 ? -11.258 6.292 13.780 1.00 96.00 84 LEU A C 1
ATOM 631 O O . LEU A 1 84 ? -11.729 6.167 12.654 1.00 96.00 84 LEU A O 1
ATOM 635 N N . GLY A 1 85 ? -11.294 7.447 14.454 1.00 94.62 85 GLY A N 1
ATOM 636 C CA . GLY A 1 85 ? -11.944 8.652 13.925 1.00 94.62 85 GLY A CA 1
ATOM 637 C C . GLY A 1 85 ? -11.260 9.202 12.668 1.00 94.62 85 GLY A C 1
ATOM 638 O O . GLY A 1 85 ? -11.928 9.541 11.692 1.00 94.62 85 GLY A O 1
ATOM 639 N N . ARG A 1 86 ? -9.920 9.223 12.649 1.00 93.81 86 ARG A N 1
ATOM 640 C CA . ARG A 1 86 ? -9.122 9.628 11.477 1.00 93.81 86 ARG A CA 1
ATOM 641 C C . ARG A 1 86 ? -9.424 8.758 10.254 1.00 93.81 86 ARG A C 1
ATOM 643 O O . ARG A 1 86 ? -9.580 9.269 9.143 1.00 93.81 86 ARG A O 1
ATOM 650 N N . TRP A 1 87 ? -9.511 7.446 10.446 1.00 95.56 87 TRP A N 1
ATOM 651 C CA . TRP A 1 87 ? -9.818 6.492 9.384 1.00 95.56 87 TRP A CA 1
ATOM 652 C C . TRP A 1 87 ? -11.277 6.546 8.938 1.00 95.56 87 TRP A C 1
ATOM 654 O O . TRP A 1 87 ? -11.533 6.479 7.736 1.00 95.56 87 TRP A O 1
ATOM 664 N N . GLU A 1 88 ? -12.216 6.712 9.870 1.00 95.56 88 GLU A N 1
ATOM 665 C CA . GLU A 1 88 ? -13.639 6.910 9.582 1.00 95.56 88 GLU A CA 1
ATOM 666 C C . GLU A 1 88 ? -13.839 8.126 8.671 1.00 95.56 88 GLU A C 1
ATOM 668 O O . GLU A 1 88 ? -14.364 7.983 7.567 1.00 95.56 88 GLU A O 1
ATOM 673 N N . GLN A 1 89 ? -13.292 9.288 9.049 1.00 94.56 89 GLN A N 1
ATOM 674 C CA . GLN A 1 89 ? -13.364 10.520 8.254 1.00 94.56 89 GLN A CA 1
ATOM 675 C C . GLN A 1 89 ? -12.835 10.317 6.824 1.00 94.56 89 GLN A C 1
ATOM 677 O O . GLN A 1 89 ? -13.425 10.799 5.851 1.00 94.56 89 GLN A O 1
ATOM 682 N N . ALA A 1 90 ? -11.726 9.587 6.672 1.00 95.00 90 ALA A N 1
ATOM 683 C CA . ALA A 1 90 ? -11.147 9.334 5.360 1.00 95.00 90 ALA A CA 1
ATOM 684 C C . ALA A 1 90 ? -11.965 8.336 4.521 1.00 95.00 90 ALA A C 1
ATOM 686 O O . ALA A 1 90 ? -12.108 8.508 3.306 1.00 95.00 90 ALA A O 1
ATOM 687 N N . LEU A 1 91 ? -12.522 7.301 5.148 1.00 94.75 91 LEU A N 1
ATOM 688 C CA . LEU A 1 91 ? -13.356 6.301 4.481 1.00 94.75 91 LEU A CA 1
ATOM 689 C C . LEU A 1 91 ? -14.729 6.853 4.084 1.00 94.75 91 LEU A C 1
ATOM 691 O O . LEU A 1 91 ? -15.246 6.505 3.018 1.00 94.75 91 LEU A O 1
ATOM 695 N N . GLU A 1 92 ? -15.298 7.751 4.883 1.00 94.94 92 GLU A N 1
ATOM 696 C CA . GLU A 1 92 ? -16.571 8.412 4.589 1.00 94.94 92 GLU A CA 1
ATOM 697 C C . GLU A 1 92 ? -16.457 9.473 3.486 1.00 94.94 92 GLU A C 1
ATOM 699 O O . GLU A 1 92 ? -17.438 9.751 2.784 1.00 94.94 92 GLU A O 1
ATOM 704 N N . ASN A 1 93 ? -15.261 10.021 3.246 1.00 95.25 93 ASN A N 1
ATOM 705 C CA . ASN A 1 93 ? -15.035 10.963 2.155 1.00 95.25 93 ASN A CA 1
ATOM 706 C C . ASN A 1 93 ? -15.058 10.269 0.783 1.00 95.25 93 ASN A C 1
ATOM 708 O O . ASN A 1 93 ? -14.034 9.932 0.189 1.00 95.25 93 ASN A O 1
ATOM 712 N N . VAL A 1 94 ? -16.259 10.112 0.225 1.00 93.38 94 VAL A N 1
ATOM 713 C CA . VAL A 1 94 ? -16.508 9.439 -1.059 1.00 93.38 94 VAL A CA 1
ATOM 714 C C . VAL A 1 94 ? -15.647 9.966 -2.210 1.00 93.38 94 VAL A C 1
ATOM 716 O O . VAL A 1 94 ? -15.317 9.194 -3.109 1.00 93.38 94 VAL A O 1
ATOM 719 N N . ALA A 1 95 ? -15.266 11.246 -2.194 1.00 93.56 95 ALA A N 1
ATOM 720 C CA . ALA A 1 95 ? -14.525 11.863 -3.290 1.00 93.56 95 ALA A CA 1
ATOM 721 C C . ALA A 1 95 ? -13.145 11.226 -3.504 1.00 93.56 95 ALA A C 1
ATOM 723 O O . ALA A 1 95 ? -12.714 11.096 -4.651 1.00 93.56 95 ALA A O 1
ATOM 724 N N . ILE A 1 96 ? -12.477 10.783 -2.433 1.00 95.38 96 ILE A N 1
ATOM 725 C CA . ILE A 1 96 ? -11.155 10.161 -2.560 1.00 95.38 96 ILE A CA 1
ATOM 726 C C . ILE A 1 96 ? -11.226 8.705 -3.031 1.00 95.38 96 ILE A C 1
ATOM 728 O O . ILE A 1 96 ? -10.213 8.184 -3.477 1.00 95.38 96 ILE A O 1
ATOM 732 N N . TRP A 1 97 ? -12.403 8.067 -3.005 1.00 96.44 97 TRP A N 1
ATOM 733 C CA . TRP A 1 97 ? -12.615 6.655 -3.366 1.00 96.44 97 TRP A CA 1
ATOM 734 C C . TRP A 1 97 ? -13.175 6.446 -4.781 1.00 96.44 97 TRP A C 1
ATOM 736 O O . TRP A 1 97 ? -13.559 5.336 -5.141 1.00 96.44 97 TRP A O 1
ATOM 746 N N . GLN A 1 98 ? -13.218 7.491 -5.609 1.00 94.00 98 GLN A N 1
ATOM 747 C CA . GLN A 1 98 ? -13.641 7.408 -7.013 1.00 94.00 98 GLN A CA 1
ATOM 748 C C . GLN A 1 98 ? -12.476 7.013 -7.933 1.00 94.00 98 GLN A C 1
ATOM 750 O O . GLN A 1 98 ? -12.070 7.778 -8.807 1.00 94.00 98 GLN A O 1
ATOM 755 N N . PHE A 1 99 ? -11.930 5.817 -7.727 1.00 95.56 99 PHE A N 1
ATOM 756 C CA . PHE A 1 99 ? -10.830 5.288 -8.531 1.00 95.56 99 PHE A CA 1
ATOM 757 C C . PHE A 1 99 ? -11.319 4.307 -9.601 1.00 95.56 99 PHE A C 1
ATOM 759 O O . PHE A 1 99 ? -12.389 3.709 -9.481 1.00 95.56 99 PHE A O 1
ATOM 766 N N . ALA A 1 100 ? -10.514 4.123 -10.647 1.00 96.00 100 ALA A N 1
ATOM 767 C CA . ALA A 1 100 ? -10.699 3.043 -11.610 1.00 96.00 100 ALA A CA 1
ATOM 768 C C . ALA A 1 100 ? -9.962 1.793 -11.097 1.00 96.00 100 ALA A C 1
ATOM 770 O O . ALA A 1 100 ? -8.742 1.870 -10.937 1.00 96.00 100 ALA A O 1
ATOM 771 N N . PRO A 1 101 ? -10.657 0.676 -10.807 1.00 97.12 101 PRO A N 1
ATOM 772 C CA . PRO A 1 101 ? -9.993 -0.553 -10.387 1.00 97.12 101 PRO A CA 1
ATOM 773 C C . PRO A 1 101 ? -9.034 -1.070 -11.462 1.00 97.12 101 PRO A C 1
ATOM 775 O O . PRO A 1 101 ? -9.346 -1.014 -12.653 1.00 97.12 101 PRO A O 1
ATOM 778 N N . THR A 1 102 ? -7.883 -1.590 -11.045 1.00 97.62 102 THR A N 1
ATOM 779 C CA . THR A 1 102 ? -6.863 -2.164 -11.935 1.00 97.62 102 THR A CA 1
ATOM 780 C C . THR A 1 102 ? -6.370 -3.496 -11.391 1.00 97.62 102 THR A C 1
ATOM 782 O O . THR A 1 102 ? -6.519 -3.752 -10.193 1.00 97.62 102 THR A O 1
ATOM 785 N N . PRO A 1 103 ? -5.748 -4.349 -12.223 1.00 98.44 103 PRO A N 1
ATOM 786 C CA . PRO A 1 103 ? -4.916 -5.427 -11.714 1.00 98.44 103 PRO A CA 1
ATOM 787 C C . PRO A 1 103 ? -3.874 -4.885 -10.741 1.00 98.44 103 PRO A C 1
ATOM 789 O O . PRO A 1 103 ? -3.220 -3.887 -11.033 1.00 98.44 103 PRO A O 1
ATOM 792 N N . ILE A 1 104 ? -3.735 -5.538 -9.596 1.00 98.50 104 ILE A N 1
ATOM 793 C CA . ILE A 1 104 ? -2.754 -5.203 -8.564 1.00 98.50 104 ILE A CA 1
ATOM 794 C C . ILE A 1 104 ? -2.054 -6.471 -8.084 1.00 98.50 104 ILE A C 1
ATOM 796 O O . ILE A 1 104 ? -2.604 -7.576 -8.159 1.00 98.50 104 ILE A O 1
ATOM 800 N N . HIS A 1 105 ? -0.847 -6.309 -7.551 1.00 98.38 105 HIS A N 1
ATOM 801 C CA . HIS A 1 105 ? -0.152 -7.339 -6.782 1.00 98.38 105 HIS A CA 1
ATOM 802 C C . HIS A 1 105 ? -0.869 -7.603 -5.449 1.00 98.38 105 HIS A C 1
ATOM 804 O O . HIS A 1 105 ? -1.038 -8.762 -5.055 1.00 98.38 105 HIS A O 1
ATOM 810 N N . GLY A 1 106 ? -1.385 -6.543 -4.819 1.00 95.56 106 GLY A N 1
ATOM 811 C CA . GLY A 1 106 ? -2.251 -6.608 -3.643 1.00 95.56 106 GLY A CA 1
ATOM 812 C C . GLY A 1 106 ? -1.559 -6.324 -2.313 1.00 95.56 106 GLY A C 1
ATOM 813 O O . GLY A 1 106 ? -2.049 -6.800 -1.281 1.00 95.56 106 GLY A O 1
ATOM 814 N N . GLY A 1 107 ? -0.446 -5.593 -2.339 1.00 92.06 107 GLY A N 1
ATOM 815 C CA . GLY A 1 107 ? 0.363 -5.238 -1.175 1.00 92.06 107 GLY A CA 1
ATOM 816 C C . GLY A 1 107 ? 1.848 -5.493 -1.409 1.00 92.06 107 GLY A C 1
ATOM 817 O O . GLY A 1 107 ? 2.469 -6.247 -0.653 1.00 92.06 107 GLY A O 1
ATOM 818 N N . ILE A 1 108 ? 2.407 -4.904 -2.468 1.00 94.81 108 ILE A N 1
ATOM 819 C CA . ILE A 1 108 ? 3.846 -4.980 -2.724 1.00 94.81 108 ILE A CA 1
ATOM 820 C C . ILE A 1 108 ? 4.627 -4.324 -1.571 1.00 94.81 108 ILE A C 1
ATOM 822 O O . ILE A 1 108 ? 4.198 -3.330 -0.991 1.00 94.81 108 ILE A O 1
ATOM 826 N N . ASP A 1 109 ? 5.790 -4.882 -1.243 1.00 94.88 109 ASP A N 1
ATOM 827 C CA . ASP A 1 109 ? 6.729 -4.298 -0.282 1.00 94.88 109 ASP A CA 1
ATOM 828 C C . ASP A 1 109 ? 8.165 -4.613 -0.723 1.00 94.88 109 ASP A C 1
ATOM 830 O O . ASP A 1 109 ? 8.377 -5.336 -1.704 1.00 94.88 109 ASP A O 1
ATOM 834 N N . GLY A 1 110 ? 9.160 -4.087 -0.006 1.00 95.44 110 GLY A N 1
ATOM 835 C CA . GLY A 1 110 ? 10.569 -4.257 -0.365 1.00 95.44 110 GLY A CA 1
ATOM 836 C C . GLY A 1 110 ? 11.022 -5.717 -0.503 1.00 95.44 110 GLY A C 1
ATOM 837 O O . GLY A 1 110 ? 11.888 -6.016 -1.321 1.00 95.44 110 GLY A O 1
ATOM 838 N N . ARG A 1 111 ? 10.392 -6.666 0.202 1.00 96.62 111 ARG A N 1
ATOM 839 C CA . ARG A 1 111 ? 10.722 -8.103 0.120 1.00 96.62 111 ARG A CA 1
ATOM 840 C C . ARG A 1 111 ? 10.239 -8.731 -1.183 1.00 96.62 111 ARG A C 1
ATOM 842 O O . ARG A 1 111 ? 10.806 -9.729 -1.625 1.00 96.62 111 ARG A O 1
ATOM 849 N N . HIS A 1 112 ? 9.189 -8.172 -1.779 1.00 97.31 112 HIS A N 1
ATOM 850 C CA . HIS A 1 112 ? 8.619 -8.650 -3.035 1.00 97.31 112 HIS A CA 1
ATOM 851 C C . HIS A 1 112 ? 9.420 -8.193 -4.259 1.00 97.31 112 HIS A C 1
ATOM 853 O O . HIS A 1 112 ? 9.373 -8.878 -5.282 1.00 97.31 112 HIS A O 1
ATOM 859 N N . LEU A 1 113 ? 10.148 -7.078 -4.146 1.00 97.19 113 LEU A N 1
ATOM 860 C CA . LEU A 1 113 ? 10.957 -6.464 -5.199 1.00 97.19 113 LEU A CA 1
ATOM 861 C C . LEU A 1 113 ? 12.373 -7.053 -5.201 1.00 97.19 113 LEU A C 1
ATOM 863 O O . LEU A 1 113 ? 13.227 -6.634 -4.422 1.00 97.19 113 LEU A O 1
ATOM 867 N N . LEU A 1 114 ? 12.629 -8.032 -6.069 1.00 97.50 114 LEU A N 1
ATOM 868 C CA . LEU A 1 114 ? 13.955 -8.634 -6.184 1.00 97.50 114 LEU A CA 1
ATOM 869 C C . LEU A 1 114 ? 14.868 -7.748 -7.027 1.00 97.50 114 LEU A C 1
ATOM 871 O O . LEU A 1 114 ? 14.512 -7.376 -8.145 1.00 97.50 114 LEU A O 1
ATOM 875 N N . VAL A 1 115 ? 16.047 -7.441 -6.489 1.00 96.62 115 VAL A N 1
ATOM 876 C CA . VAL A 1 115 ? 17.049 -6.585 -7.130 1.00 96.62 115 VAL A CA 1
ATOM 877 C C . VAL A 1 115 ? 18.398 -7.290 -7.230 1.00 96.62 115 VAL A C 1
ATOM 879 O O . VAL A 1 115 ? 18.840 -7.968 -6.299 1.00 96.62 115 VAL A O 1
ATOM 882 N N . GLU A 1 116 ? 19.078 -7.085 -8.358 1.00 95.00 116 GLU A N 1
ATOM 883 C CA . GLU A 1 116 ? 20.496 -7.397 -8.556 1.00 95.00 116 GLU A CA 1
ATOM 884 C C . GLU A 1 116 ? 21.253 -6.169 -9.057 1.00 95.00 116 GLU A C 1
ATOM 886 O O . GLU A 1 116 ? 20.697 -5.330 -9.764 1.00 95.00 116 GLU A O 1
ATOM 891 N N . VAL A 1 117 ? 22.551 -6.098 -8.759 1.00 89.69 117 VAL A N 1
ATOM 892 C CA . VAL A 1 117 ? 23.444 -5.129 -9.402 1.00 89.69 117 VAL A CA 1
ATOM 893 C C . VAL A 1 117 ? 23.902 -5.700 -10.742 1.00 89.69 117 VAL A C 1
A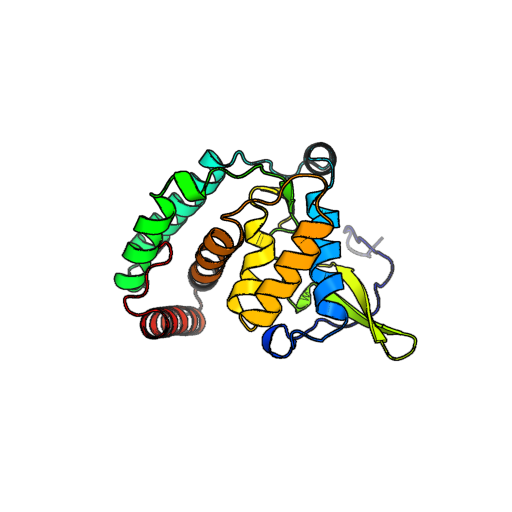TOM 895 O O . VAL A 1 117 ? 24.545 -6.751 -10.788 1.00 89.69 117 VAL A O 1
ATOM 898 N N . ARG A 1 118 ? 23.581 -5.006 -11.834 1.00 82.44 118 ARG A N 1
ATOM 899 C CA . ARG A 1 118 ? 23.994 -5.332 -13.205 1.00 82.44 118 ARG A CA 1
ATOM 900 C C . ARG A 1 118 ? 24.666 -4.117 -13.817 1.00 82.44 118 ARG A C 1
ATOM 902 O O . ARG A 1 118 ? 24.138 -3.019 -13.724 1.00 82.44 118 ARG A O 1
ATOM 909 N N . ASP A 1 119 ? 25.846 -4.309 -14.401 1.00 84.38 119 ASP A N 1
ATOM 910 C CA . ASP A 1 119 ? 26.621 -3.224 -15.021 1.00 84.38 119 ASP A CA 1
ATOM 911 C C . ASP A 1 119 ? 26.823 -2.006 -14.092 1.00 84.38 119 ASP A C 1
ATOM 913 O O . ASP A 1 119 ? 26.763 -0.859 -14.517 1.00 84.38 119 ASP A O 1
ATOM 917 N N . ALA A 1 120 ? 27.072 -2.279 -12.803 1.00 83.38 120 ALA A N 1
ATOM 918 C CA . ALA A 1 120 ? 27.210 -1.303 -11.713 1.00 83.38 120 ALA A CA 1
ATOM 919 C C . ALA A 1 120 ? 25.938 -0.515 -11.329 1.00 83.38 120 ALA A C 1
ATOM 921 O O . ALA A 1 120 ? 26.015 0.362 -10.469 1.00 83.38 120 ALA A O 1
ATOM 922 N N . GLU A 1 121 ? 24.767 -0.871 -11.862 1.00 86.44 121 GLU A N 1
ATOM 923 C CA . GLU A 1 121 ? 23.480 -0.286 -11.477 1.00 86.44 121 GLU A CA 1
ATOM 924 C C . GLU A 1 121 ? 22.541 -1.333 -10.858 1.00 86.44 121 GLU A C 1
ATOM 926 O O . GLU A 1 121 ? 22.469 -2.466 -11.340 1.00 86.44 121 GLU A O 1
ATOM 931 N N . PRO A 1 122 ? 21.788 -0.997 -9.798 1.00 91.44 122 PRO A N 1
ATOM 932 C CA . PRO A 1 122 ? 20.736 -1.874 -9.304 1.00 91.44 122 PRO A CA 1
ATOM 933 C C . PRO A 1 122 ? 19.580 -1.937 -10.316 1.00 91.44 122 PRO A C 1
ATOM 935 O O . PRO A 1 122 ? 19.170 -0.907 -10.851 1.00 91.44 122 PRO A O 1
ATOM 938 N N . LYS A 1 123 ? 19.063 -3.144 -10.572 1.00 93.62 123 LYS A N 1
ATOM 939 C CA . LYS A 1 123 ? 17.908 -3.401 -11.447 1.00 93.62 123 LYS A CA 1
ATOM 940 C C . LYS A 1 123 ? 16.928 -4.366 -10.797 1.00 93.62 123 LYS A C 1
ATOM 942 O O . LYS A 1 123 ? 17.354 -5.338 -10.164 1.00 93.62 123 LYS A O 1
ATOM 947 N N . ILE A 1 124 ? 15.636 -4.143 -11.013 1.00 95.75 124 ILE A N 1
ATOM 948 C CA . ILE A 1 124 ? 14.585 -5.074 -10.606 1.00 95.75 124 ILE A CA 1
ATOM 949 C C . ILE A 1 124 ? 14.618 -6.282 -11.543 1.00 95.75 124 ILE A C 1
ATOM 951 O O . ILE A 1 124 ? 14.491 -6.187 -12.762 1.00 95.75 124 ILE A O 1
ATOM 955 N N . THR A 1 125 ? 14.798 -7.460 -10.964 1.00 95.81 125 THR A N 1
ATOM 956 C CA . THR A 1 125 ? 14.861 -8.735 -11.687 1.00 95.81 125 THR A CA 1
ATOM 957 C C . THR A 1 125 ? 13.549 -9.503 -11.631 1.00 95.81 125 THR A C 1
ATOM 959 O O . THR A 1 125 ? 13.318 -10.387 -12.461 1.00 95.81 125 THR A O 1
ATOM 962 N N . GLY A 1 126 ? 12.676 -9.175 -10.678 1.00 95.38 126 GLY A N 1
ATOM 96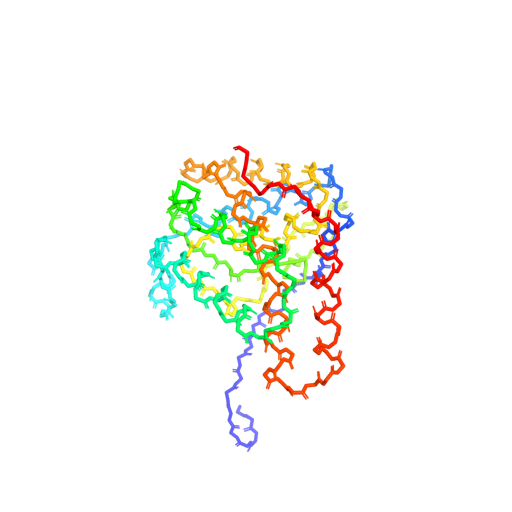3 C CA . GLY A 1 126 ? 11.325 -9.708 -10.634 1.00 95.38 126 GLY A CA 1
ATOM 964 C C . GLY A 1 126 ? 10.534 -9.307 -9.398 1.00 95.38 126 GLY A C 1
ATOM 965 O O . GLY A 1 126 ? 11.063 -8.779 -8.423 1.00 95.38 126 GLY A O 1
ATOM 966 N N . ILE A 1 127 ? 9.239 -9.612 -9.461 1.00 97.25 127 ILE A N 1
ATOM 967 C CA . ILE A 1 127 ? 8.271 -9.365 -8.395 1.00 97.25 127 ILE A CA 1
ATOM 968 C C . ILE A 1 127 ? 7.697 -10.707 -7.951 1.00 97.25 127 ILE A C 1
ATOM 970 O O . ILE A 1 127 ? 7.221 -11.498 -8.772 1.00 97.25 127 ILE A O 1
ATOM 974 N N . THR A 1 128 ? 7.752 -10.982 -6.651 1.00 96.44 128 THR A N 1
ATOM 975 C CA . THR A 1 128 ? 7.286 -12.244 -6.051 1.00 96.44 128 THR A CA 1
ATOM 976 C C . THR A 1 128 ? 6.088 -12.021 -5.129 1.00 96.44 128 THR A C 1
ATOM 978 O O . THR A 1 128 ? 5.715 -10.888 -4.867 1.00 96.44 128 THR A O 1
ATOM 981 N N . GLY A 1 129 ? 5.454 -13.087 -4.624 1.00 94.50 129 GLY A N 1
ATOM 982 C CA . GLY A 1 129 ? 4.417 -12.955 -3.586 1.00 94.50 129 GLY A CA 1
ATOM 983 C C . GLY A 1 129 ? 2.994 -12.644 -4.071 1.00 94.50 129 GLY A C 1
ATOM 984 O O . GLY A 1 129 ? 2.205 -12.095 -3.316 1.00 94.50 129 GLY A O 1
ATOM 985 N N . TRP A 1 130 ? 2.624 -13.065 -5.281 1.00 95.75 130 TRP A N 1
ATOM 986 C CA . TRP A 1 130 ? 1.333 -12.802 -5.951 1.00 95.75 130 TRP A CA 1
ATOM 987 C C . TRP A 1 130 ? 0.064 -13.403 -5.308 1.00 95.75 130 TRP A C 1
ATOM 989 O O . TRP A 1 130 ? -0.966 -13.536 -5.961 1.00 95.75 130 TRP A O 1
ATOM 999 N N . ARG A 1 131 ? 0.093 -13.799 -4.031 1.00 93.88 131 ARG A N 1
ATOM 1000 C CA . ARG A 1 131 ? -1.048 -14.461 -3.366 1.00 93.88 131 ARG A CA 1
ATOM 1001 C C . ARG A 1 131 ? -2.254 -13.547 -3.144 1.00 93.88 131 ARG A C 1
ATOM 1003 O O . ARG A 1 131 ? -3.336 -14.056 -2.886 1.00 93.88 131 ARG A O 1
ATOM 1010 N N . ARG A 1 132 ? -2.054 -12.228 -3.177 1.00 95.62 132 ARG A N 1
ATOM 1011 C CA . ARG A 1 132 ? -3.090 -11.211 -2.929 1.00 95.62 132 ARG A CA 1
ATOM 1012 C C . ARG A 1 132 ? -3.539 -10.502 -4.210 1.00 95.62 132 ARG A C 1
ATOM 1014 O O . ARG A 1 132 ? -4.247 -9.495 -4.116 1.00 95.62 132 ARG A O 1
ATOM 1021 N N . ALA A 1 133 ? -3.113 -11.021 -5.363 1.00 98.06 133 ALA A N 1
ATOM 1022 C CA . ALA A 1 133 ? -3.382 -10.436 -6.662 1.00 98.06 133 ALA A CA 1
ATOM 1023 C C . ALA A 1 133 ? -4.878 -10.459 -6.960 1.00 98.06 133 ALA A C 1
ATOM 1025 O O . ALA A 1 133 ? -5.552 -11.458 -6.717 1.00 98.06 133 ALA A O 1
ATOM 1026 N N . LYS A 1 134 ? -5.383 -9.336 -7.459 1.00 98.31 134 LYS A N 1
ATOM 1027 C CA . LYS A 1 134 ? -6.810 -9.086 -7.693 1.00 98.31 134 LYS A CA 1
ATOM 1028 C C . LYS A 1 134 ? -6.977 -7.860 -8.584 1.00 98.31 134 LYS A C 1
ATOM 1030 O O . LYS A 1 134 ? -6.002 -7.157 -8.846 1.00 98.31 134 LYS A O 1
ATOM 1035 N N . VAL A 1 135 ? -8.199 -7.579 -9.019 1.00 98.62 135 VAL A N 1
ATOM 1036 C CA . VAL A 1 135 ? -8.557 -6.291 -9.626 1.00 98.62 135 VAL A CA 1
ATOM 1037 C C . VAL A 1 135 ? -9.206 -5.420 -8.550 1.00 98.62 135 VAL A C 1
ATOM 1039 O O . VAL A 1 135 ? -10.309 -5.720 -8.087 1.00 98.62 135 VAL A O 1
ATOM 1042 N N . ALA A 1 136 ? -8.512 -4.375 -8.097 1.00 98.19 136 ALA A N 1
ATOM 1043 C CA . ALA A 1 136 ? -8.973 -3.501 -7.012 1.00 98.19 136 ALA A CA 1
ATOM 1044 C C . ALA A 1 136 ? -8.268 -2.128 -7.046 1.00 98.19 136 ALA A C 1
ATOM 1046 O O . ALA A 1 136 ? -7.909 -1.643 -8.117 1.00 98.19 136 ALA A O 1
ATOM 1047 N N . ASP A 1 137 ? -8.129 -1.469 -5.892 1.00 98.06 137 ASP A N 1
ATOM 1048 C CA . ASP A 1 137 ? -7.502 -0.152 -5.771 1.00 98.06 137 ASP A CA 1
ATOM 1049 C C . ASP A 1 137 ? -5.980 -0.217 -5.989 1.00 98.06 137 ASP A C 1
ATOM 1051 O O . ASP A 1 137 ? -5.300 -0.894 -5.215 1.00 98.06 137 ASP A O 1
ATOM 1055 N N . PRO A 1 138 ? -5.404 0.517 -6.964 1.00 97.88 138 PRO A N 1
ATOM 1056 C CA . PRO A 1 138 ? -3.949 0.616 -7.123 1.00 97.88 138 PRO A CA 1
ATOM 1057 C C . PRO A 1 138 ? -3.223 1.164 -5.885 1.00 97.88 138 PRO A C 1
ATOM 1059 O O . PRO A 1 138 ? -2.010 0.993 -5.767 1.00 97.88 138 PRO A O 1
ATOM 1062 N N . ALA A 1 139 ? -3.933 1.821 -4.962 1.00 98.06 139 ALA A N 1
ATOM 1063 C CA . ALA A 1 139 ? -3.364 2.324 -3.716 1.00 98.06 139 ALA A CA 1
ATOM 1064 C C . ALA A 1 139 ? -2.828 1.213 -2.787 1.00 98.06 139 ALA A C 1
ATOM 1066 O O . ALA A 1 139 ? -1.898 1.477 -2.025 1.00 98.06 139 ALA A O 1
ATOM 1067 N N . ASP A 1 140 ? -3.338 -0.022 -2.890 1.00 97.81 140 ASP A N 1
ATOM 1068 C CA . ASP A 1 140 ? -2.824 -1.187 -2.146 1.00 97.81 140 ASP A CA 1
ATOM 1069 C C . ASP A 1 140 ? -1.317 -1.398 -2.386 1.00 97.81 140 ASP A C 1
ATOM 1071 O O . ASP A 1 140 ? -0.566 -1.672 -1.451 1.00 97.81 140 ASP A O 1
ATOM 1075 N N . ASP A 1 141 ? -0.866 -1.241 -3.634 1.00 98.38 141 ASP A N 1
ATOM 1076 C CA . ASP A 1 141 ? 0.535 -1.439 -4.025 1.00 98.38 141 ASP A CA 1
ATOM 1077 C C . ASP A 1 141 ? 1.406 -0.196 -3.772 1.00 98.38 141 ASP A C 1
ATOM 1079 O O . ASP A 1 141 ? 2.626 -0.249 -3.897 1.00 98.38 141 ASP A O 1
ATOM 1083 N N . PHE A 1 142 ? 0.804 0.923 -3.368 1.00 98.25 142 PHE A N 1
ATOM 1084 C CA . PHE A 1 142 ? 1.526 2.109 -2.900 1.00 98.25 142 PHE A CA 1
ATOM 1085 C C . PHE A 1 142 ? 1.602 2.197 -1.375 1.00 98.25 142 PHE A C 1
ATOM 1087 O O . PHE A 1 142 ? 2.393 2.980 -0.858 1.00 98.25 142 PHE A O 1
ATOM 1094 N N . ALA A 1 143 ? 0.816 1.403 -0.646 1.00 97.69 143 ALA A N 1
ATOM 1095 C CA . ALA A 1 143 ? 0.682 1.514 0.803 1.00 97.69 143 ALA A CA 1
ATOM 1096 C C . ALA A 1 143 ? 2.020 1.358 1.546 1.00 97.69 143 ALA A C 1
ATOM 1098 O O . ALA A 1 143 ? 2.346 2.177 2.402 1.00 97.69 143 ALA A O 1
ATOM 1099 N N . ALA A 1 144 ? 2.823 0.347 1.192 1.00 96.69 144 ALA A N 1
ATOM 1100 C CA . ALA A 1 144 ? 4.146 0.163 1.792 1.00 96.69 144 ALA A CA 1
ATOM 1101 C C . ALA A 1 144 ? 5.139 1.248 1.355 1.00 96.69 144 ALA A C 1
ATOM 1103 O O . ALA A 1 144 ? 5.961 1.669 2.153 1.00 96.69 144 ALA A O 1
ATOM 1104 N N . ILE A 1 145 ? 5.044 1.738 0.114 1.00 97.62 145 ILE A N 1
ATOM 1105 C CA . ILE A 1 145 ? 5.906 2.823 -0.378 1.00 97.62 145 ILE A CA 1
ATOM 1106 C C . ILE A 1 145 ? 5.655 4.095 0.429 1.00 97.62 145 ILE A C 1
ATOM 1108 O O . ILE A 1 145 ? 6.592 4.680 0.947 1.00 97.62 145 ILE A O 1
ATOM 1112 N N . VAL A 1 146 ? 4.391 4.486 0.586 1.00 96.81 146 VAL A N 1
ATOM 1113 C CA . VAL A 1 146 ? 4.015 5.683 1.347 1.00 96.81 146 VAL A CA 1
ATOM 1114 C C . VAL A 1 146 ? 4.398 5.561 2.825 1.00 96.81 146 VAL A C 1
ATOM 1116 O O . VAL A 1 146 ? 4.807 6.548 3.427 1.00 96.81 146 VAL A O 1
ATOM 1119 N N . ARG A 1 147 ? 4.268 4.364 3.407 1.00 94.75 147 ARG A N 1
ATOM 1120 C CA . ARG A 1 147 ? 4.600 4.115 4.814 1.00 94.75 147 ARG A CA 1
ATOM 1121 C C . ARG A 1 147 ? 6.109 4.088 5.072 1.00 94.75 147 ARG A C 1
ATOM 1123 O O . ARG A 1 147 ? 6.547 4.621 6.084 1.00 94.75 147 ARG A O 1
ATOM 1130 N N . ASP A 1 148 ? 6.873 3.447 4.188 1.00 95.44 148 ASP A N 1
ATOM 1131 C CA . ASP A 1 148 ? 8.265 3.075 4.462 1.00 95.44 148 ASP A CA 1
ATOM 1132 C C . ASP A 1 148 ? 9.279 4.004 3.767 1.00 95.44 148 ASP A C 1
ATOM 1134 O O . ASP A 1 148 ? 10.412 4.107 4.224 1.00 95.44 148 ASP A O 1
ATOM 1138 N N . CYS A 1 149 ? 8.923 4.682 2.670 1.00 97.19 149 CYS A N 1
ATOM 1139 C CA . CYS A 1 149 ? 9.835 5.592 1.967 1.00 97.19 149 CYS A CA 1
ATOM 1140 C C . CYS A 1 149 ? 9.734 7.042 2.462 1.00 97.19 149 CYS A C 1
ATOM 1142 O O . CYS A 1 149 ? 8.676 7.523 2.863 1.00 97.19 149 CYS A O 1
ATOM 1144 N N . GLU A 1 150 ? 10.828 7.792 2.302 1.00 96.31 150 GLU A N 1
ATOM 1145 C CA . GLU A 1 150 ? 10.825 9.250 2.465 1.00 96.31 150 GLU A CA 1
ATOM 1146 C C . GLU A 1 150 ? 9.809 9.923 1.506 1.00 96.31 150 GLU A C 1
ATOM 1148 O O . GLU A 1 150 ? 9.605 9.432 0.385 1.00 96.31 150 GLU A O 1
ATOM 1153 N N . PRO A 1 151 ? 9.178 11.058 1.884 1.00 95.62 151 PRO A N 1
ATOM 1154 C CA . PRO A 1 151 ? 8.198 11.742 1.035 1.00 95.62 151 PRO A CA 1
ATOM 1155 C C . PRO A 1 151 ? 8.689 12.083 -0.380 1.00 95.62 151 PRO A C 1
ATOM 1157 O O . PRO A 1 151 ? 7.926 11.949 -1.343 1.00 95.62 151 PRO A O 1
ATOM 1160 N N . ASP A 1 152 ? 9.957 12.474 -0.530 1.00 97.38 152 ASP A N 1
ATOM 1161 C CA . ASP A 1 152 ? 10.545 12.795 -1.836 1.00 97.38 152 ASP A CA 1
ATOM 1162 C C . ASP A 1 152 ? 10.706 11.533 -2.697 1.00 97.38 152 ASP A C 1
ATOM 1164 O O . ASP A 1 152 ? 10.287 11.520 -3.858 1.00 97.38 152 ASP A O 1
ATOM 1168 N N . THR A 1 153 ? 11.188 10.428 -2.116 1.00 98.25 153 THR A N 1
ATOM 1169 C CA . THR A 1 153 ? 11.252 9.116 -2.784 1.00 98.25 153 THR A CA 1
ATOM 1170 C C . THR A 1 153 ? 9.864 8.658 -3.233 1.00 98.25 153 THR A C 1
ATOM 1172 O O . THR A 1 153 ? 9.676 8.290 -4.394 1.00 98.25 153 THR A O 1
ATOM 1175 N N . THR A 1 154 ? 8.865 8.736 -2.349 1.00 98.06 154 THR A N 1
ATOM 1176 C CA . THR A 1 154 ? 7.467 8.404 -2.670 1.00 98.06 154 THR A CA 1
ATOM 1177 C C . THR A 1 154 ? 6.949 9.241 -3.840 1.00 98.06 154 THR A C 1
ATOM 1179 O O . THR A 1 154 ? 6.311 8.715 -4.757 1.00 98.06 154 THR A O 1
ATOM 1182 N N . THR A 1 155 ? 7.253 10.540 -3.841 1.00 97.25 155 THR A N 1
ATOM 1183 C CA . THR A 1 155 ? 6.844 11.471 -4.898 1.00 97.25 155 THR A CA 1
ATOM 1184 C C . THR A 1 155 ? 7.470 11.115 -6.243 1.00 97.25 155 THR A C 1
ATOM 1186 O O . THR A 1 155 ? 6.770 11.115 -7.260 1.00 97.25 155 THR A O 1
ATOM 1189 N N . GLU A 1 156 ? 8.757 10.772 -6.278 1.00 98.19 156 GLU A N 1
ATOM 1190 C CA . GLU A 1 156 ? 9.433 10.388 -7.520 1.00 98.19 156 GLU A CA 1
ATOM 1191 C C . GLU A 1 156 ? 8.973 9.013 -8.036 1.00 98.19 156 GLU A C 1
ATOM 1193 O O . GLU A 1 156 ? 8.739 8.870 -9.241 1.00 98.19 156 GLU A O 1
ATOM 1198 N N . ILE A 1 157 ? 8.706 8.037 -7.155 1.00 98.38 157 ILE A N 1
ATOM 1199 C CA . ILE A 1 157 ? 8.072 6.763 -7.550 1.00 98.38 157 ILE A CA 1
ATOM 1200 C C . ILE A 1 157 ? 6.697 7.034 -8.176 1.00 98.38 157 ILE A C 1
ATOM 1202 O O . ILE A 1 157 ? 6.393 6.538 -9.265 1.00 98.38 157 ILE A O 1
ATOM 1206 N N . ALA A 1 158 ? 5.867 7.853 -7.523 1.00 97.88 158 ALA A N 1
ATOM 1207 C CA . ALA A 1 158 ? 4.541 8.211 -8.020 1.00 97.88 158 ALA A CA 1
ATOM 1208 C C . ALA A 1 158 ? 4.605 8.975 -9.351 1.00 97.88 158 ALA A C 1
ATOM 1210 O O . ALA A 1 158 ? 3.750 8.779 -10.219 1.00 97.88 158 ALA A O 1
ATOM 1211 N N . ARG A 1 159 ? 5.630 9.812 -9.550 1.00 97.38 159 ARG A N 1
ATOM 1212 C CA . ARG A 1 159 ? 5.876 10.514 -10.815 1.00 97.38 159 ARG A CA 1
ATOM 1213 C C . ARG A 1 159 ? 6.243 9.542 -11.934 1.00 97.38 159 ARG A C 1
ATOM 1215 O O . ARG A 1 159 ? 5.658 9.636 -13.013 1.00 97.38 159 ARG A O 1
ATOM 1222 N N . ALA A 1 160 ? 7.165 8.614 -11.694 1.00 98.00 160 ALA A N 1
ATOM 1223 C CA . ALA A 1 160 ? 7.545 7.604 -12.682 1.00 98.00 160 ALA A CA 1
ATOM 1224 C C . ALA A 1 160 ? 6.359 6.693 -13.036 1.00 98.00 160 ALA A C 1
ATOM 1226 O O . ALA A 1 160 ? 6.070 6.471 -14.213 1.00 98.00 160 ALA A O 1
ATOM 1227 N N . TYR A 1 161 ? 5.599 6.266 -12.025 1.00 98.38 161 TYR A N 1
ATOM 1228 C CA . TYR A 1 161 ? 4.332 5.562 -12.209 1.00 98.38 161 TYR A CA 1
ATOM 1229 C C . TYR A 1 161 ? 3.375 6.358 -13.096 1.00 98.38 161 TYR A C 1
ATOM 1231 O O . TYR A 1 161 ? 2.874 5.845 -14.095 1.00 98.38 161 TYR A O 1
ATOM 1239 N N . ALA A 1 162 ? 3.167 7.637 -12.784 1.00 97.56 162 ALA A N 1
ATOM 1240 C CA . ALA A 1 162 ? 2.271 8.501 -13.533 1.00 97.56 162 ALA A CA 1
ATOM 1241 C C . ALA A 1 162 ? 2.649 8.635 -15.016 1.00 97.56 162 ALA A C 1
ATOM 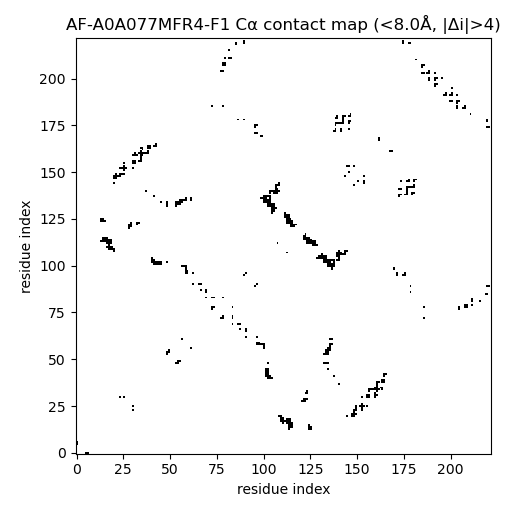1243 O O . ALA A 1 162 ? 1.759 8.679 -15.864 1.00 97.56 162 ALA A O 1
ATOM 1244 N N . GLN A 1 163 ? 3.946 8.681 -15.326 1.00 97.56 163 GLN A N 1
ATOM 1245 C CA . GLN A 1 163 ? 4.458 8.760 -16.698 1.00 97.56 163 GLN A CA 1
ATOM 1246 C C . GLN A 1 163 ? 4.281 7.450 -17.477 1.00 97.56 163 GLN A C 1
ATOM 1248 O O . GLN A 1 163 ? 4.053 7.487 -18.684 1.00 97.56 163 GLN A O 1
ATOM 1253 N N . ALA A 1 164 ? 4.374 6.302 -16.802 1.00 97.94 164 ALA A N 1
ATOM 1254 C CA . ALA A 1 164 ? 4.272 4.979 -17.418 1.00 97.94 164 ALA A CA 1
ATOM 1255 C C . ALA A 1 164 ? 2.824 4.452 -17.533 1.00 97.94 164 ALA A C 1
ATOM 1257 O O . ALA A 1 164 ? 2.569 3.441 -18.198 1.00 97.94 164 ALA A O 1
ATOM 1258 N N . ARG A 1 165 ? 1.853 5.105 -16.887 1.00 97.56 165 ARG A N 1
ATOM 1259 C CA . ARG A 1 165 ? 0.435 4.731 -16.949 1.00 97.56 165 ARG A CA 1
ATOM 1260 C C . ARG A 1 165 ? -0.181 5.006 -18.323 1.00 97.56 165 ARG A C 1
ATOM 1262 O O . ARG A 1 165 ? 0.019 6.063 -18.910 1.00 97.56 165 ARG A O 1
ATOM 1269 N N . SER A 1 166 ? -1.004 4.072 -18.805 1.00 95.50 166 SER A N 1
ATOM 1270 C CA . SER A 1 166 ? -1.760 4.232 -20.060 1.00 95.50 166 SER A CA 1
ATOM 1271 C C . SER A 1 166 ? -2.949 5.191 -19.927 1.00 95.50 166 SER A C 1
ATOM 1273 O O . SER A 1 166 ? -3.384 5.798 -20.905 1.00 95.50 166 SER A O 1
ATOM 1275 N N . THR A 1 167 ? -3.472 5.346 -18.711 1.00 91.31 167 THR A N 1
ATOM 1276 C CA . THR A 1 167 ? -4.563 6.264 -18.373 1.00 91.31 167 THR A CA 1
ATOM 1277 C C . THR A 1 167 ? -4.076 7.340 -17.420 1.00 91.31 167 THR A C 1
ATOM 1279 O O . THR A 1 167 ? -3.115 7.137 -16.680 1.00 91.31 167 THR A O 1
ATOM 1282 N N . ARG A 1 168 ? -4.791 8.470 -17.364 1.00 89.12 168 ARG A N 1
ATOM 1283 C CA . ARG A 1 168 ? -4.499 9.510 -16.376 1.00 89.12 168 ARG A CA 1
ATOM 1284 C C . ARG A 1 168 ? -4.483 8.899 -14.960 1.00 89.12 168 ARG A C 1
ATOM 1286 O O . ARG A 1 168 ? -5.473 8.266 -14.585 1.00 89.12 168 ARG A O 1
ATOM 1293 N N . PRO A 1 169 ? -3.399 9.081 -14.188 1.00 82.50 169 PRO A N 1
ATOM 1294 C CA . PRO A 1 169 ? -3.317 8.597 -12.817 1.00 82.50 169 PRO A CA 1
ATOM 1295 C C . PRO A 1 169 ? -4.343 9.273 -11.916 1.00 82.50 169 PRO A C 1
ATOM 1297 O O . PRO A 1 169 ? -4.695 10.442 -12.100 1.00 82.50 169 PRO A O 1
ATOM 1300 N N . ASP A 1 170 ? -4.798 8.523 -10.924 1.00 92.31 170 ASP A N 1
ATOM 1301 C CA . ASP A 1 170 ? -5.712 9.012 -9.909 1.00 92.31 170 ASP A CA 1
ATOM 1302 C C . ASP A 1 170 ? -5.025 10.042 -9.003 1.00 92.31 170 ASP A C 1
ATOM 1304 O O . ASP A 1 170 ? -3.986 9.774 -8.400 1.00 92.31 170 ASP A O 1
ATOM 1308 N N . ARG A 1 171 ? -5.635 11.224 -8.882 1.00 94.06 171 ARG A N 1
ATOM 1309 C CA . ARG A 1 171 ? -5.131 12.327 -8.053 1.00 94.06 171 ARG A CA 1
ATOM 1310 C C . ARG A 1 171 ? -5.140 12.019 -6.551 1.00 94.06 171 ARG A C 1
ATOM 1312 O O . ARG A 1 171 ? -4.433 12.686 -5.809 1.00 94.06 171 ARG A O 1
ATOM 1319 N N . HIS A 1 172 ? -5.949 11.056 -6.111 1.00 96.62 172 HIS A N 1
ATOM 1320 C CA . HIS A 1 172 ? -6.094 10.661 -4.709 1.00 96.62 172 HIS A CA 1
ATOM 1321 C C . HIS A 1 172 ? -5.360 9.353 -4.377 1.00 96.62 172 HIS A C 1
ATOM 1323 O O . HIS A 1 172 ? -5.502 8.852 -3.264 1.00 96.62 172 HIS A O 1
ATOM 1329 N N . LEU A 1 173 ? -4.555 8.819 -5.307 1.00 97.25 173 LEU A N 1
ATOM 1330 C CA . LEU A 1 173 ? -3.817 7.564 -5.131 1.00 97.25 173 LEU A CA 1
ATOM 1331 C C . LEU A 1 173 ? -2.989 7.551 -3.840 1.00 97.25 173 LEU A C 1
ATOM 1333 O O . LEU A 1 173 ? -3.155 6.656 -3.021 1.00 97.25 173 LEU A O 1
ATOM 1337 N N . LEU A 1 174 ? -2.128 8.555 -3.647 1.00 97.00 174 LEU A N 1
ATOM 133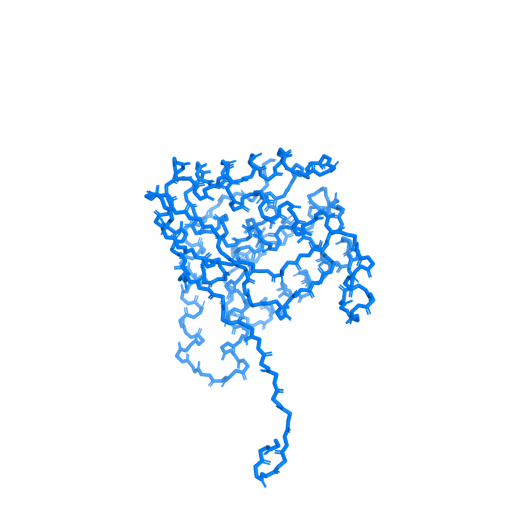8 C CA . LEU A 1 174 ? -1.244 8.610 -2.478 1.00 97.00 174 LEU A CA 1
ATOM 1339 C C . LEU A 1 174 ? -2.016 8.858 -1.181 1.00 97.00 174 LEU A C 1
ATOM 1341 O O . LEU A 1 174 ? -1.672 8.291 -0.151 1.00 97.00 174 LEU A O 1
ATOM 1345 N N . THR A 1 175 ? -3.099 9.639 -1.236 1.00 96.06 175 THR A N 1
ATOM 1346 C CA . THR A 1 175 ? -3.991 9.830 -0.087 1.00 96.06 175 THR A CA 1
ATOM 1347 C C . THR A 1 175 ? -4.594 8.502 0.357 1.00 96.06 175 THR A C 1
ATOM 1349 O O . THR A 1 175 ? -4.533 8.170 1.535 1.00 96.06 175 THR A O 1
ATOM 1352 N N . ARG A 1 176 ? -5.134 7.705 -0.574 1.00 97.31 176 ARG A N 1
ATOM 1353 C CA . ARG A 1 176 ? -5.667 6.376 -0.240 1.00 97.31 176 ARG A CA 1
ATOM 1354 C C . ARG A 1 176 ? -4.580 5.405 0.194 1.00 97.31 176 ARG A C 1
ATOM 1356 O O . ARG A 1 176 ? -4.803 4.646 1.128 1.00 97.31 176 ARG A O 1
ATOM 1363 N N . ALA A 1 177 ? -3.408 5.454 -0.432 1.00 97.62 177 ALA A N 1
ATOM 1364 C CA . ALA A 1 177 ? -2.280 4.609 -0.061 1.00 97.62 177 ALA A CA 1
ATOM 1365 C C . ALA A 1 177 ? -1.806 4.895 1.371 1.00 97.62 177 ALA A C 1
ATOM 1367 O O . ALA A 1 177 ? -1.513 3.949 2.093 1.00 97.62 177 ALA A O 1
ATOM 1368 N N . GLN A 1 178 ? -1.828 6.158 1.814 1.00 96.12 178 GLN A N 1
ATOM 1369 C CA . GLN A 1 178 ? -1.589 6.520 3.214 1.00 96.12 178 GLN A CA 1
ATOM 1370 C C . GLN A 1 178 ? -2.611 5.849 4.139 1.00 96.12 178 GLN A C 1
ATOM 1372 O O . GLN A 1 178 ? -2.218 5.190 5.098 1.00 96.12 178 GLN A O 1
ATOM 1377 N N . VAL A 1 179 ? -3.913 5.957 3.831 1.00 95.25 179 VAL A N 1
ATOM 1378 C CA . VAL A 1 179 ? -4.967 5.301 4.630 1.00 95.25 179 VAL A CA 1
ATOM 1379 C C . VAL A 1 179 ? -4.717 3.795 4.705 1.00 95.25 179 VAL A C 1
ATOM 1381 O O . VAL A 1 179 ? -4.674 3.221 5.788 1.00 95.25 179 VAL A O 1
ATOM 1384 N N . ILE A 1 180 ? -4.499 3.145 3.562 1.00 95.62 180 ILE A N 1
ATOM 1385 C CA . ILE A 1 180 ? -4.290 1.693 3.483 1.00 95.62 180 ILE A CA 1
ATOM 1386 C C . ILE A 1 180 ? -2.997 1.273 4.204 1.00 95.62 180 ILE A C 1
ATOM 1388 O O . ILE A 1 180 ? -2.976 0.233 4.864 1.00 95.62 180 ILE A O 1
ATOM 1392 N N . GLY A 1 181 ? -1.940 2.086 4.130 1.00 95.12 181 GLY A N 1
ATOM 1393 C CA . GLY A 1 181 ? -0.682 1.878 4.847 1.00 95.12 181 GLY A CA 1
ATOM 1394 C C . GLY A 1 181 ? -0.876 1.870 6.362 1.00 95.12 181 GLY A C 1
ATOM 1395 O O . GLY A 1 181 ? -0.407 0.947 7.032 1.00 95.12 181 GLY A O 1
ATOM 1396 N N . GLU A 1 182 ? -1.647 2.827 6.885 1.00 94.88 182 GLU A N 1
ATOM 1397 C CA . GLU A 1 182 ? -2.045 2.882 8.298 1.00 94.88 182 GLU A CA 1
ATOM 1398 C C . GLU A 1 182 ? -2.936 1.680 8.688 1.00 94.88 182 GLU A C 1
ATOM 1400 O O . GLU A 1 182 ? -2.711 1.035 9.714 1.00 94.88 182 GLU A O 1
ATOM 1405 N N . PHE A 1 183 ? -3.883 1.272 7.835 1.00 91.00 183 PHE A N 1
ATOM 1406 C CA . PHE A 1 183 ? -4.694 0.060 8.057 1.00 91.00 183 PHE A CA 1
ATOM 1407 C C . PHE A 1 183 ? -3.878 -1.242 8.055 1.00 91.00 183 PHE A C 1
ATOM 1409 O O . PHE A 1 183 ? -4.314 -2.257 8.613 1.00 91.00 183 PHE A O 1
ATOM 1416 N N . GLY A 1 184 ? -2.679 -1.243 7.469 1.00 89.31 184 GLY A N 1
ATOM 1417 C CA . GLY A 1 184 ? -1.763 -2.382 7.519 1.00 89.31 184 GLY A CA 1
ATOM 1418 C C . GLY A 1 184 ? -1.475 -2.854 8.951 1.00 89.31 184 GLY A C 1
ATOM 1419 O O . GLY A 1 184 ? -1.380 -4.059 9.194 1.00 89.31 184 GLY A O 1
ATOM 1420 N N . TYR A 1 185 ? -1.443 -1.936 9.923 1.00 92.31 185 TYR A N 1
ATOM 1421 C CA . TYR A 1 185 ? -1.247 -2.266 11.339 1.00 92.31 185 TYR A CA 1
ATOM 1422 C C . TYR A 1 185 ? -2.436 -3.032 11.939 1.00 92.31 185 TYR A C 1
ATOM 1424 O O . TYR A 1 185 ? -2.244 -3.963 12.725 1.00 92.31 185 TYR A O 1
ATOM 1432 N N . VAL A 1 186 ? -3.663 -2.725 11.507 1.00 92.69 186 VAL A N 1
ATOM 1433 C CA . VAL A 1 186 ? -4.870 -3.472 11.901 1.00 92.69 186 VAL A CA 1
ATOM 1434 C C . VAL A 1 186 ? -4.827 -4.901 11.361 1.00 92.69 186 VAL A C 1
ATOM 1436 O O . VAL A 1 186 ? -5.201 -5.840 12.064 1.00 92.69 186 VAL A O 1
ATOM 1439 N N . THR A 1 187 ? -4.318 -5.091 10.141 1.00 88.88 187 THR A N 1
ATOM 1440 C CA . THR A 1 187 ? -4.151 -6.436 9.564 1.00 88.88 187 THR A CA 1
ATOM 1441 C C . THR A 1 187 ? -3.208 -7.283 10.424 1.00 88.88 187 THR A C 1
ATOM 1443 O O . THR A 1 187 ? -3.554 -8.409 10.782 1.00 88.88 187 THR A O 1
ATOM 1446 N N . ASN A 1 188 ? -2.075 -6.716 10.855 1.00 90.44 188 ASN A N 1
ATOM 1447 C CA . ASN A 1 188 ? -1.139 -7.393 11.760 1.00 90.44 188 ASN A CA 1
ATOM 1448 C C . ASN A 1 188 ? -1.791 -7.753 13.107 1.00 90.44 188 ASN A C 1
ATOM 1450 O O . ASN A 1 188 ? -1.576 -8.850 13.628 1.00 90.44 188 ASN A O 1
ATOM 1454 N N . LEU A 1 189 ? -2.620 -6.859 13.659 1.00 94.56 189 LEU A N 1
ATOM 1455 C CA . LEU A 1 189 ? -3.384 -7.127 14.878 1.00 94.56 189 LEU A CA 1
ATOM 1456 C C . LEU A 1 189 ? -4.366 -8.292 14.687 1.00 94.56 189 LEU A C 1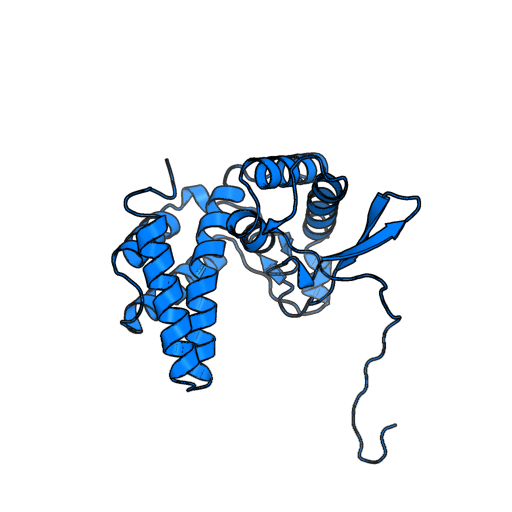
ATOM 1458 O O . LEU A 1 189 ? -4.432 -9.180 15.539 1.00 94.56 189 LEU A O 1
ATOM 1462 N N . PHE A 1 190 ? -5.120 -8.319 13.586 1.00 94.12 190 PHE A N 1
ATOM 1463 C CA . PHE A 1 190 ? -6.055 -9.409 13.298 1.00 94.12 190 PHE A CA 1
ATOM 1464 C C . PHE A 1 190 ? -5.344 -10.750 13.130 1.00 94.12 190 PHE A C 1
ATOM 1466 O O . PHE A 1 190 ? -5.803 -11.744 13.695 1.00 94.12 190 PHE A O 1
ATOM 1473 N N . ASP A 1 191 ? -4.207 -10.775 12.438 1.00 91.38 191 ASP A N 1
ATOM 1474 C CA . ASP A 1 191 ? -3.395 -11.984 12.295 1.00 91.38 191 ASP A CA 1
ATOM 1475 C C . ASP A 1 191 ? -2.869 -12.471 13.653 1.00 91.38 191 ASP A C 1
ATOM 1477 O O . ASP A 1 191 ? -2.939 -13.665 13.961 1.00 91.38 191 ASP A O 1
ATOM 1481 N N . ALA A 1 192 ? -2.398 -11.556 14.506 1.00 93.38 192 ALA A N 1
ATOM 1482 C CA . ALA A 1 192 ? -1.941 -11.882 15.854 1.00 93.38 192 ALA A CA 1
ATOM 1483 C C . ALA A 1 192 ? -3.072 -12.434 16.741 1.00 93.38 192 ALA A C 1
ATOM 1485 O O . ALA A 1 192 ? -2.867 -13.416 17.463 1.00 93.38 192 ALA A O 1
ATOM 1486 N N . LEU A 1 193 ? -4.268 -11.838 16.666 1.00 93.94 193 LEU A N 1
ATOM 1487 C CA . LEU A 1 193 ? -5.460 -12.296 17.385 1.00 93.94 193 LEU A CA 1
ATOM 1488 C C . LEU A 1 193 ? -5.909 -13.681 16.908 1.00 93.94 193 LEU A C 1
ATOM 1490 O O . LEU A 1 193 ? -6.179 -14.547 17.738 1.00 93.94 193 LEU A O 1
ATOM 1494 N N . ALA A 1 194 ? -5.944 -13.910 15.593 1.00 93.50 194 ALA A N 1
ATOM 1495 C CA . ALA A 1 194 ? -6.347 -15.186 15.007 1.00 93.50 194 ALA A CA 1
ATOM 1496 C C . ALA A 1 194 ? -5.398 -16.333 15.390 1.00 93.50 194 ALA A C 1
ATOM 1498 O O . ALA A 1 194 ? -5.838 -17.464 15.588 1.00 93.50 194 ALA A O 1
ATOM 1499 N N . GLN A 1 195 ? -4.103 -16.041 15.529 1.00 93.44 195 GLN A N 1
ATOM 1500 C CA . GLN A 1 195 ? -3.101 -17.017 15.962 1.00 93.44 195 GLN A CA 1
ATOM 1501 C C . GLN A 1 195 ? -3.077 -17.231 17.485 1.00 93.44 195 GLN A C 1
ATOM 1503 O O . GLN A 1 195 ? -2.495 -18.206 17.957 1.00 93.44 195 GLN A O 1
ATOM 1508 N N . GLY A 1 196 ? -3.699 -16.335 18.260 1.00 89.31 196 GLY A N 1
ATOM 1509 C CA . GLY A 1 196 ? -3.802 -16.451 19.714 1.00 89.31 196 GLY A CA 1
ATOM 1510 C C . GLY A 1 196 ? -2.479 -16.259 20.460 1.00 89.31 196 GLY A C 1
ATOM 1511 O O . GLY A 1 196 ? -2.342 -16.771 21.568 1.00 89.31 196 GLY A O 1
ATOM 1512 N N . TYR A 1 197 ? -1.505 -15.546 19.882 1.00 91.06 197 TYR A N 1
ATOM 1513 C CA . TYR A 1 197 ? -0.202 -15.291 20.508 1.00 91.06 197 TYR A CA 1
ATOM 1514 C C . TYR A 1 197 ? -0.221 -13.967 21.286 1.00 91.06 197 TYR A C 1
ATOM 1516 O O . TYR A 1 197 ? -0.124 -12.905 20.663 1.00 91.06 197 TYR A O 1
ATOM 1524 N N . PRO A 1 198 ? -0.299 -13.978 22.636 1.00 92.81 198 PRO A N 1
ATOM 1525 C CA . PRO A 1 198 ? -0.499 -12.753 23.412 1.00 92.81 198 PRO A CA 1
ATOM 1526 C C . PRO A 1 198 ? 0.615 -11.726 23.214 1.00 92.81 198 PRO A C 1
ATOM 1528 O O . PRO A 1 198 ? 0.361 -10.528 23.272 1.00 92.81 198 PRO A O 1
ATOM 1531 N N . ASP A 1 199 ? 1.842 -12.185 22.973 1.00 95.06 199 ASP A N 1
ATOM 1532 C CA . ASP A 1 199 ? 3.004 -11.320 22.772 1.00 95.06 199 ASP A CA 1
ATOM 1533 C C . ASP A 1 199 ? 2.908 -10.553 21.451 1.00 95.06 199 ASP A C 1
ATOM 1535 O O . ASP A 1 199 ? 3.097 -9.341 21.441 1.00 95.06 199 ASP A O 1
ATOM 1539 N N . ARG A 1 200 ? 2.487 -11.224 20.370 1.00 94.50 200 ARG A N 1
ATOM 1540 C CA . ARG A 1 200 ? 2.243 -10.578 19.070 1.00 94.50 200 ARG A CA 1
ATOM 1541 C C . ARG A 1 200 ? 1.069 -9.610 19.119 1.00 94.50 200 ARG A C 1
ATOM 1543 O O . ARG A 1 200 ? 1.103 -8.572 18.475 1.00 94.50 200 ARG A O 1
ATOM 1550 N N . VAL A 1 201 ? 0.033 -9.930 19.897 1.00 95.88 201 VAL A N 1
ATOM 1551 C CA . VAL A 1 201 ? -1.097 -9.011 20.096 1.00 95.88 201 VAL A CA 1
ATOM 1552 C C . VAL A 1 201 ? -0.633 -7.744 20.816 1.00 95.88 201 VAL A C 1
ATOM 1554 O O . VAL A 1 201 ? -1.031 -6.651 20.420 1.00 95.88 201 VAL A O 1
ATOM 1557 N N . ARG A 1 202 ? 0.215 -7.869 21.849 1.00 96.12 202 ARG A N 1
ATOM 1558 C CA . ARG A 1 202 ? 0.789 -6.703 22.545 1.00 96.12 202 ARG A CA 1
ATOM 1559 C C . ARG A 1 202 ? 1.673 -5.871 21.622 1.00 96.12 202 ARG A C 1
ATOM 1561 O O . ARG A 1 202 ? 1.520 -4.661 21.605 1.00 96.12 202 ARG A O 1
ATOM 1568 N N . GLU A 1 203 ? 2.532 -6.512 20.838 1.00 96.12 203 GLU A N 1
ATOM 1569 C CA . GLU A 1 203 ? 3.391 -5.838 19.858 1.00 96.12 203 GLU A CA 1
ATOM 1570 C C . GLU A 1 203 ? 2.571 -5.064 18.814 1.00 96.12 203 GLU A C 1
ATOM 1572 O O . GLU A 1 203 ? 2.768 -3.864 18.649 1.00 96.12 203 GLU A O 1
ATOM 1577 N N . ALA A 1 204 ? 1.579 -5.707 18.190 1.00 95.81 204 ALA A N 1
ATOM 1578 C CA . ALA A 1 204 ? 0.712 -5.052 17.210 1.00 95.81 204 ALA A CA 1
ATOM 1579 C C . ALA A 1 204 ? -0.100 -3.893 17.817 1.00 95.81 204 ALA A C 1
ATOM 1581 O O . ALA A 1 204 ? -0.302 -2.876 17.159 1.00 95.81 204 ALA A O 1
ATOM 1582 N N . THR A 1 205 ? -0.543 -4.031 19.073 1.00 96.12 205 THR A N 1
ATOM 1583 C CA . THR A 1 205 ? -1.216 -2.940 19.801 1.00 96.12 205 THR A CA 1
ATOM 1584 C C . THR A 1 205 ? -0.249 -1.780 20.057 1.00 96.12 205 THR A C 1
ATOM 1586 O O . THR A 1 205 ? -0.604 -0.638 19.798 1.00 96.12 205 THR A O 1
ATOM 1589 N N . GLY A 1 206 ? 0.989 -2.063 20.472 1.00 97.00 206 GLY A N 1
ATOM 1590 C CA . GLY A 1 206 ? 2.010 -1.036 20.697 1.00 97.00 206 GLY A CA 1
ATOM 1591 C C . GLY A 1 206 ? 2.386 -0.270 19.425 1.00 97.00 206 GLY A C 1
ATOM 1592 O O . GLY A 1 206 ? 2.594 0.936 19.475 1.00 97.00 206 GLY A O 1
ATOM 1593 N N . TRP A 1 207 ? 2.406 -0.928 18.262 1.00 95.94 207 TRP A N 1
ATOM 1594 C CA . TRP A 1 207 ? 2.599 -0.224 16.988 1.00 95.94 207 TRP A CA 1
ATOM 1595 C C . TRP A 1 207 ? 1.433 0.703 16.631 1.00 95.94 207 TRP A C 1
ATOM 1597 O O . TRP A 1 207 ? 1.661 1.764 16.062 1.00 95.94 207 TRP A O 1
ATOM 1607 N N . LEU A 1 208 ? 0.196 0.325 16.964 1.00 96.94 208 LEU A N 1
ATOM 1608 C CA . LEU A 1 208 ? -0.968 1.196 16.783 1.00 96.94 208 LEU A CA 1
ATOM 1609 C C . LEU A 1 208 ? -0.930 2.399 17.733 1.00 96.94 208 LEU A C 1
ATOM 1611 O O . LEU A 1 208 ? -1.302 3.494 17.327 1.00 96.94 208 LEU A O 1
ATOM 1615 N N . GLU A 1 209 ? -0.474 2.212 18.972 1.00 97.12 209 GLU A N 1
ATOM 1616 C CA . GLU A 1 209 ? -0.253 3.310 19.923 1.00 97.12 209 GLU A CA 1
ATOM 1617 C C . GLU A 1 209 ? 0.818 4.277 19.402 1.00 97.12 209 GLU A C 1
ATOM 1619 O O . GLU A 1 209 ? 0.558 5.473 19.316 1.00 97.12 209 GLU A O 1
ATOM 1624 N N . GLN A 1 210 ? 1.962 3.759 18.941 1.00 96.25 210 GLN A N 1
ATOM 1625 C CA . GLN A 1 210 ? 3.014 4.585 18.343 1.00 96.25 210 GLN A CA 1
ATOM 1626 C C . GLN A 1 210 ? 2.513 5.348 17.111 1.00 96.25 210 GLN A C 1
ATOM 1628 O O . GLN A 1 210 ? 2.764 6.541 16.982 1.00 96.25 210 GLN A O 1
ATOM 1633 N N . LEU A 1 211 ? 1.762 4.684 16.226 1.00 95.31 211 LEU A N 1
ATOM 1634 C CA . LEU A 1 211 ? 1.183 5.342 15.057 1.00 95.31 211 LEU A CA 1
ATOM 1635 C C . LEU A 1 211 ? 0.233 6.475 15.464 1.00 95.31 211 LEU A C 1
ATOM 1637 O O . LEU A 1 211 ? 0.241 7.526 14.831 1.00 95.31 211 LEU A O 1
ATOM 1641 N N . ALA A 1 212 ? -0.582 6.273 16.504 1.00 95.69 212 ALA A N 1
ATOM 1642 C CA . ALA A 1 212 ? -1.479 7.304 17.017 1.00 95.69 212 ALA A CA 1
ATOM 1643 C C . ALA A 1 212 ? -0.710 8.533 17.529 1.00 95.69 212 ALA A C 1
ATOM 1645 O O . ALA A 1 212 ? -1.133 9.661 17.264 1.00 95.69 212 ALA A O 1
ATOM 1646 N N . ASP A 1 213 ? 0.417 8.315 18.208 1.00 95.19 213 ASP A N 1
ATOM 1647 C CA . ASP A 1 213 ? 1.299 9.385 18.681 1.00 95.19 213 ASP A CA 1
ATOM 1648 C C . ASP A 1 213 ? 1.969 10.128 17.512 1.00 95.19 213 ASP A C 1
ATOM 1650 O O . ASP A 1 213 ? 2.016 11.360 17.511 1.00 95.19 213 ASP A O 1
ATOM 1654 N N . ASP A 1 214 ? 2.434 9.397 16.495 1.00 92.38 214 ASP A N 1
ATOM 1655 C CA . ASP A 1 214 ? 3.140 9.963 15.339 1.00 92.38 214 ASP A CA 1
ATOM 1656 C C . ASP A 1 214 ? 2.227 10.830 14.457 1.00 92.38 214 ASP A C 1
ATOM 1658 O O . ASP A 1 214 ? 2.643 11.889 13.977 1.00 92.38 214 ASP A O 1
ATOM 1662 N N . VAL A 1 215 ? 0.975 10.407 14.229 1.00 90.56 215 VAL A N 1
ATOM 1663 C CA . VAL A 1 215 ? 0.033 11.173 13.389 1.00 90.56 215 VAL A CA 1
ATOM 1664 C C . VAL A 1 215 ? -0.588 12.358 14.131 1.00 90.56 215 VAL A C 1
ATOM 1666 O O . VAL A 1 215 ? -0.895 13.378 13.499 1.00 90.56 215 VAL A O 1
ATOM 1669 N N . GLY A 1 216 ? -0.771 12.242 15.450 1.00 88.38 216 GLY A N 1
ATOM 1670 C CA . GLY A 1 216 ? -1.431 13.248 16.282 1.00 88.38 216 GLY A CA 1
ATOM 1671 C C . GLY A 1 216 ? -2.774 13.713 15.701 1.00 88.38 216 GLY A C 1
ATOM 1672 O O . GLY A 1 216 ? -3.578 12.906 15.236 1.00 88.38 216 GLY A O 1
ATOM 1673 N N . ASP A 1 217 ? -2.986 15.033 15.674 1.00 81.00 217 ASP A N 1
ATOM 1674 C CA . ASP A 1 217 ? -4.189 15.679 15.114 1.00 81.00 217 ASP A CA 1
ATOM 1675 C C . ASP A 1 217 ? -4.077 15.985 13.609 1.00 81.00 217 ASP A C 1
ATOM 1677 O O . ASP A 1 217 ? -4.860 16.762 13.056 1.00 81.00 217 ASP A O 1
ATOM 1681 N N . THR A 1 218 ? -3.075 15.435 12.919 1.00 81.81 218 THR A N 1
ATOM 1682 C CA . THR A 1 218 ? -2.955 15.644 11.473 1.00 81.81 218 THR A CA 1
ATOM 1683 C C . THR A 1 218 ? -4.174 15.032 10.786 1.00 81.81 218 THR A C 1
ATOM 1685 O O . THR A 1 218 ? -4.607 13.945 11.152 1.00 81.81 218 THR A O 1
ATOM 1688 N N . GLU A 1 219 ? -4.727 15.682 9.761 1.00 75.94 219 GLU A N 1
ATOM 1689 C CA . GLU A 1 219 ? -5.795 15.102 8.932 1.00 75.94 219 GLU A CA 1
ATOM 1690 C C . GLU A 1 219 ? -5.209 14.349 7.725 1.00 75.94 219 GLU A C 1
ATOM 1692 O O . GLU A 1 219 ? -4.185 14.749 7.167 1.00 75.94 219 GLU A O 1
ATOM 1697 N N . LEU A 1 220 ? -5.847 13.244 7.313 1.00 77.25 220 LEU A N 1
ATOM 1698 C CA . LEU A 1 220 ? -5.465 12.487 6.102 1.00 77.25 220 LEU A CA 1
ATOM 1699 C C . LEU A 1 220 ? -5.782 13.256 4.818 1.00 77.25 220 LEU A C 1
ATOM 1701 O O . LEU A 1 220 ? -5.153 13.044 3.782 1.00 77.25 220 LEU A O 1
ATOM 1705 N N . ILE A 1 221 ? -6.796 14.114 4.880 1.00 73.06 221 ILE A N 1
ATOM 1706 C CA . ILE A 1 221 ? -7.375 14.802 3.736 1.00 73.06 221 ILE A CA 1
ATOM 1707 C C . ILE A 1 221 ? -7.411 16.287 4.083 1.00 73.06 221 ILE A C 1
ATOM 1709 O O . ILE A 1 221 ? -8.011 16.654 5.086 1.00 73.06 221 ILE A O 1
ATOM 1713 N N . ARG A 1 222 ? -6.756 17.113 3.263 1.00 56.06 222 ARG A N 1
ATOM 1714 C CA . ARG A 1 222 ? -6.821 18.580 3.328 1.00 56.06 222 ARG A CA 1
ATOM 1715 C C . ARG A 1 222 ? -7.771 19.128 2.271 1.00 56.06 222 ARG A C 1
ATOM 1717 O O . ARG A 1 222 ? -7.870 18.489 1.196 1.00 56.06 222 ARG A O 1
#

pLDDT: mean 93.9, std 6.6, range [52.44, 98.62]

Secondary structure (DSSP, 8-state):
--TT------------B---GGG--TT-HHHHHHHHHHHHHHTS-HHHHHHTT--B--HHHHHHHHHHHHHHHHHTT-S-HHHHHHHHHHHH-GGGG-PPPEEE-SS--TTTEEEEEETTEEEEEEE--GGG-EEE-GGGGTHHHHHHS-HHHHHHHHHHHHHH-SSPPPTTHHHHHHHHHHHHHHHHHHHHHHHT-HHHHHHHHHHHHHHHHHHTT--S--

Sequence (222 aa):
MLPEGGRAVVHRFIPGSGINLEALGPDSALVAEIGTELARIHNLEPELLENAGLETYAADTYRRRHLSDLDRAAASGRVPPTLLGRWEQALENVAIWQFAPTPIHGGIDGRHLLVEVRDAEPKITGITGWRRAKVADPADDFAAIVRDCEPDTTTEIARAYAQARSTRPDRHLLTRAQVIGEFGYVTNLFDALAQGYPDRVREATGWLEQLADDVGDTELIR

Nearest PDB structures (foldseek):
  5uxb-assembly2_B  TM=8.330E-01  e=4.372E-10  Brachybacterium faecium DSM 4810
  5igh-assembly1_A  TM=8.979E-01  e=1.355E-09  Escherichia coli
  5uxb-assembly1_A  TM=8.417E-01  e=1.217E-09  Brachybacterium faecium DSM 4810
  7f0f-assembly1_A  TM=7.443E-01  e=2.264E-07  Saccharothrix mutabilis subsp. capreolus
  8i82-assembly1_A  TM=7.106E-01  e=8.708E-07  Streptosporangium roseum

Solvent-accessible surface area (backbone atoms only — not comparable to full-atom values): 12269 Å² total; per-residue (Å²): 129,57,99,83,65,76,88,84,89,84,76,82,86,72,66,55,43,52,48,63,46,68,76,44,56,61,87,40,74,51,32,47,49,53,14,32,52,53,18,54,49,41,61,44,64,54,64,65,45,48,77,70,70,36,57,76,39,58,39,69,62,48,52,52,49,54,52,54,51,48,54,51,43,58,72,65,74,62,60,52,67,68,50,53,53,54,49,47,58,57,68,68,41,60,80,62,51,75,58,79,54,23,27,36,55,51,55,47,45,34,73,28,42,17,34,38,76,52,97,92,38,65,42,81,62,45,80,55,79,66,85,50,39,29,27,27,66,61,25,43,49,35,8,43,44,56,68,41,26,50,71,65,26,38,49,47,18,52,49,30,18,46,72,53,34,89,56,87,64,68,91,37,38,66,54,48,4,44,54,49,31,61,50,47,49,54,52,50,29,51,53,21,56,75,71,67,40,68,68,50,34,50,51,32,37,50,52,46,51,51,49,44,64,73,51,58,88,65,71,86,71,133

Foldseek 3Di:
DPPVDDDDDDDDDQDFFFDQLLPDDQPAPVLLVLLLVLQVQQQDDQVVCVVVVAAADDLLRQLVVLVVLLVVLVVVVLFDVLLSVLLVVLSPPVVLSPDDWGWDLQADARRQFGWDQDPNHIDGRGGDDSPRTHGYQSLNPLLNNLVRHDPSSSVSSNVSNCVNHPDHDRPSSSLVSPSVNLCVLSVQCVVCVVVVPVVSNVVSSVVSVVVCVVCPPPHSPD

Radius of gyration: 18.55 Å; Cα contacts (8 Å, |Δi|>4): 319; chains: 1; bounding box: 45×60×44 Å

Organism: NCBI:txid1193518

Mean predicted aligned error: 4.47 Å